Protein AF-0000000077107435 (afdb_homodimer)

Secondary structure (DSSP, 8-state):
--------SEEE-HHHHHHHHHHHHHH-S-EEEEEEEE-SSS-EEEEEEEESS--TTPEEEEETTEEEEE-GGGHHHHTTEEEEEEE-SS-EEEEEE-TTEEEE-TTSSSEEE--------/--------SEEE-HHHHHHHHHHHHHH-S-EEEEEEEE-SSS-EEEEEEEESS--TTPEEEEETTEEEEE-GGGHHHHTTEEEEEEE-SS-EEEEEE-TTEEEE-TTSSSEEE--------

Nearest PDB structures 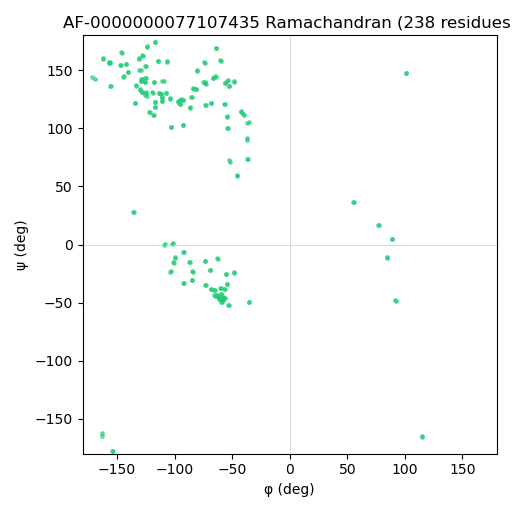(foldseek):
  1r94-assembly1_A  TM=8.959E-01  e=4.224E-09  Escherichia coli
  1s98-assembly1_A  TM=8.884E-01  e=1.029E-08  Escherichia coli
  1x0g-assembly1_C  TM=8.504E-01  e=3.581E-08  Thermosynechococcus vestitus BP-1
  2d2a-assembly2_A  TM=8.474E-01  e=3.581E-08  Escherichia coli
  1x0g-assembly1_A  TM=8.567E-01  e=1.107E-07  Thermosynechococcus vestitus BP-1

Foldseek 3Di:
DPPPPFFFLEEEDPQRQVVQVVVCVVVVAFAKEWAWDDDDPPAIAIDIDTGRYDDPQWDWGDYPNDIHTYDNVGSQQRRNKYWYWDDDPVDIDIDIRGPQWDAADPVRRGTHGDGNDPPPD/DPPPPFFFLEEEDPQRQVVQVVVCVVVVAFAKEWAWDDDDPPAIAIDIDTGRYDDPQWDWGDYPNDIHTYDNVGSQQRRNKYWYWDDDPVDTDIDIRGPQWDAADPVRRGTHGDGNDPPPD

Sequence (242 aa):
MARRPRPKIVTLSDAAAKRVKEIMSERGAGFLRVGVKNGGCAGMEYVMDYAQAPEPLDERVADNDVEIVVDAKAVLFLLGSQIDYEVSPLHSKFVFRNPNQTDACGCGESVTIAPFEDVAEMARRPRPKIVTLSDAAAKRVKEIMSERGAGFLRVGVKNGGCAGMEYVMDYAQAPEPLDERVADNDVEIVVDAKAVLFLLGSQIDYEVSPLHSKFVFRNPNQTDACGCGESVTIAPFEDVAE

Solvent-accessible surface area (backbone atoms only — not comparable to full-atom values): 13136 Å² total; per-residue (Å²): 129,81,77,72,76,75,69,55,48,56,41,48,38,72,56,25,27,52,50,51,50,52,46,46,64,73,62,68,68,56,33,47,33,36,38,61,41,85,8,21,68,75,25,30,20,81,41,75,42,86,31,78,62,82,55,92,68,38,42,79,42,78,37,77,93,37,64,37,31,32,35,56,88,23,43,48,47,36,46,59,15,34,35,32,48,48,79,51,93,70,34,32,35,71,41,78,50,46,82,30,51,77,45,58,24,54,46,62,61,19,25,31,63,48,57,64,67,83,69,77,123,130,81,75,71,75,74,68,54,48,58,41,44,37,70,56,25,28,52,50,50,49,52,46,46,66,73,62,67,68,57,33,49,33,36,36,60,40,85,8,22,71,74,25,30,20,81,42,75,44,83,30,78,63,84,57,92,67,38,44,78,43,75,36,76,92,36,64,37,31,32,34,54,89,23,44,51,46,36,46,59,14,35,35,32,47,48,80,51,92,70,35,31,37,70,43,78,50,46,82,30,51,76,45,56,23,56,45,63,59,21,25,32,63,47,56,66,66,83,70,78,123

Radius of gyration: 20.91 Å; Cα contacts (8 Å, |Δi|>4): 548; chains: 2; bounding box: 38×75×46 Å

Structure (mmCIF, N/CA/C/O backbone):
data_AF-0000000077107435-model_v1
#
loop_
_entity.id
_entity.type
_entity.pdbx_description
1 polymer 'Iron-sulfur cluster assembly accessory protein'
#
loop_
_atom_site.group_PDB
_atom_site.id
_atom_site.type_symbol
_atom_site.label_atom_id
_atom_site.label_alt_id
_atom_site.label_comp_id
_atom_site.label_asym_id
_atom_site.label_entity_id
_atom_site.label_seq_id
_atom_site.pdbx_PDB_ins_code
_atom_site.Cartn_x
_atom_site.Cartn_y
_atom_site.Cartn_z
_atom_site.occupancy
_atom_site.B_iso_or_equiv
_atom_site.auth_seq_id
_atom_site.auth_comp_id
_atom_site.auth_asym_id
_atom_site.auth_atom_id
_atom_site.pdbx_PDB_model_num
ATOM 1 N N . MET A 1 1 ? -14.57 -42.281 -1.79 1 40.09 1 MET A N 1
ATOM 2 C CA . MET A 1 1 ? -14.406 -40.969 -1.128 1 40.09 1 MET A CA 1
ATOM 3 C C . MET A 1 1 ? -13.914 -39.938 -2.111 1 40.09 1 MET A C 1
ATOM 5 O O . MET A 1 1 ? -12.867 -40.094 -2.742 1 40.09 1 MET A O 1
ATOM 9 N N . ALA A 1 2 ? -14.703 -39.094 -2.652 1 50.5 2 ALA A N 1
ATOM 10 C CA . ALA A 1 2 ? -14.422 -38.156 -3.742 1 50.5 2 ALA A CA 1
ATOM 11 C C . ALA A 1 2 ? -13.211 -37.281 -3.42 1 50.5 2 ALA A C 1
ATOM 13 O O . ALA A 1 2 ? -13.086 -36.781 -2.301 1 50.5 2 ALA A O 1
ATOM 14 N N . ARG A 1 3 ? -12.016 -37.5 -3.885 1 53 3 ARG A N 1
ATOM 15 C CA . ARG A 1 3 ? -10.812 -36.719 -3.686 1 53 3 ARG A CA 1
ATOM 16 C C . ARG A 1 3 ? -11.141 -35.219 -3.67 1 53 3 ARG A C 1
ATOM 18 O O . ARG A 1 3 ? -11.797 -34.719 -4.578 1 53 3 ARG A O 1
ATOM 25 N N . ARG A 1 4 ? -11.406 -34.656 -2.504 1 54.5 4 ARG A N 1
ATOM 26 C CA . ARG A 1 4 ? -11.641 -33.219 -2.398 1 54.5 4 ARG A CA 1
ATOM 27 C C . ARG A 1 4 ? -10.727 -32.438 -3.34 1 54.5 4 ARG A C 1
ATOM 29 O O . ARG A 1 4 ? -9.516 -32.656 -3.34 1 54.5 4 ARG A O 1
ATOM 36 N N . PRO A 1 5 ? -11.25 -31.953 -4.426 1 59.06 5 PRO A N 1
ATOM 37 C CA . PRO A 1 5 ? -10.445 -31.188 -5.383 1 59.06 5 PRO A CA 1
ATOM 38 C C . PRO A 1 5 ? -9.445 -30.25 -4.703 1 59.06 5 PRO A C 1
ATOM 40 O O . PRO A 1 5 ? -9.727 -29.734 -3.621 1 59.06 5 PRO A O 1
ATOM 43 N N . ARG A 1 6 ? -8.172 -30.484 -4.781 1 64.44 6 ARG A N 1
ATOM 44 C CA . ARG A 1 6 ? -7.121 -29.609 -4.258 1 64.44 6 ARG A CA 1
ATOM 45 C C . ARG A 1 6 ? -7.426 -28.141 -4.566 1 64.44 6 ARG A C 1
ATOM 47 O O . ARG A 1 6 ? -7.801 -27.812 -5.691 1 64.44 6 ARG A O 1
ATOM 54 N N . PRO A 1 7 ? -7.656 -27.344 -3.531 1 76.75 7 PRO A N 1
ATOM 55 C CA . PRO A 1 7 ? -7.934 -25.922 -3.775 1 76.75 7 PRO A CA 1
ATOM 56 C C . PRO A 1 7 ? -6.926 -25.281 -4.73 1 76.75 7 PRO A C 1
ATOM 58 O O . PRO A 1 7 ? -5.773 -25.719 -4.793 1 76.75 7 PRO A O 1
ATOM 61 N N . LYS A 1 8 ? -7.469 -24.469 -5.559 1 88.81 8 LYS A N 1
ATOM 62 C CA . LYS A 1 8 ? -6.57 -23.672 -6.391 1 88.81 8 LYS A CA 1
ATOM 63 C C . LYS A 1 8 ? -5.562 -22.906 -5.539 1 88.81 8 LYS A C 1
ATOM 65 O O . LYS A 1 8 ? -5.887 -22.469 -4.434 1 88.81 8 LYS A O 1
ATOM 70 N N . ILE A 1 9 ? -4.395 -22.859 -6.012 1 94 9 ILE A N 1
ATOM 71 C CA . ILE A 1 9 ? -3.361 -22.125 -5.285 1 94 9 ILE A CA 1
ATOM 72 C C . ILE A 1 9 ? -3.846 -20.719 -4.98 1 94 9 ILE A C 1
ATOM 74 O O . ILE A 1 9 ? -3.895 -20.297 -3.818 1 94 9 ILE A O 1
ATOM 78 N N . VAL A 1 10 ? -4.32 -20 -6.023 1 97.06 10 VAL A N 1
ATOM 79 C CA . VAL A 1 10 ? -4.863 -18.656 -5.871 1 97.06 10 VAL A CA 1
ATOM 80 C C . VAL A 1 10 ? -6.023 -18.453 -6.844 1 97.06 10 VAL A C 1
ATOM 82 O O . VAL A 1 10 ? -6.062 -19.062 -7.914 1 97.06 10 VAL A O 1
ATOM 85 N N . THR A 1 11 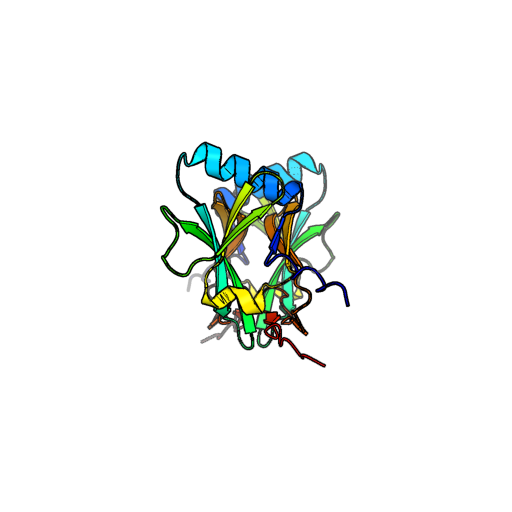? -6.926 -17.75 -6.383 1 98 11 THR A N 1
ATOM 86 C CA . THR A 1 11 ? -7.992 -17.281 -7.258 1 98 11 THR A CA 1
ATOM 87 C C . THR A 1 11 ? -7.945 -15.758 -7.406 1 98 11 THR A C 1
ATOM 89 O O . THR A 1 11 ? -7.32 -15.07 -6.598 1 98 11 THR A O 1
ATOM 92 N N . LEU A 1 12 ? -8.531 -15.273 -8.469 1 98.5 12 LEU A N 1
ATOM 93 C CA . LEU A 1 12 ? -8.578 -13.836 -8.711 1 98.5 12 LEU A CA 1
ATOM 94 C C . LEU A 1 12 ? -10.023 -13.352 -8.781 1 98.5 12 LEU A C 1
ATOM 96 O O . LEU A 1 12 ? -10.875 -13.984 -9.414 1 98.5 12 LEU A O 1
ATOM 100 N N . SER A 1 13 ? -10.305 -12.289 -8.055 1 98.62 13 SER A N 1
ATOM 101 C CA . SER A 1 13 ? -11.594 -11.625 -8.211 1 98.62 13 SER A CA 1
ATOM 102 C C . SER A 1 13 ? -11.75 -11.039 -9.609 1 98.62 13 SER A C 1
ATOM 104 O O . SER A 1 13 ? -10.781 -10.961 -10.367 1 98.62 13 SER A O 1
ATOM 106 N N . ASP A 1 14 ? -12.969 -10.625 -9.914 1 98.5 14 ASP A N 1
ATOM 107 C CA . ASP A 1 14 ? -13.203 -9.961 -11.195 1 98.5 14 ASP A CA 1
ATOM 108 C C . ASP A 1 14 ? -12.352 -8.703 -11.328 1 98.5 14 ASP A C 1
ATOM 110 O O . ASP A 1 14 ? -11.789 -8.438 -12.391 1 98.5 14 ASP A O 1
ATOM 114 N N . ALA A 1 15 ? -12.266 -7.941 -10.266 1 98.31 15 ALA A N 1
ATOM 115 C CA . ALA A 1 15 ? -11.492 -6.703 -10.273 1 98.31 15 ALA A CA 1
ATOM 116 C C . ALA A 1 15 ? -10.008 -6.98 -10.508 1 98.31 15 ALA A C 1
ATOM 118 O O . ALA A 1 15 ? -9.352 -6.289 -11.289 1 98.31 15 ALA A O 1
ATOM 119 N N . ALA A 1 16 ? -9.508 -7.98 -9.82 1 98.38 16 ALA A N 1
ATOM 120 C CA . ALA A 1 16 ? -8.094 -8.328 -9.984 1 98.38 16 ALA A CA 1
ATOM 121 C C . ALA A 1 16 ? -7.82 -8.844 -11.398 1 98.38 16 ALA A C 1
ATOM 123 O O . ALA A 1 16 ? -6.832 -8.453 -12.023 1 98.38 16 ALA A O 1
ATOM 124 N N . ALA A 1 17 ? -8.672 -9.664 -11.867 1 98.25 17 ALA A N 1
ATOM 125 C CA . ALA A 1 17 ? -8.5 -10.211 -13.211 1 98.25 17 ALA A CA 1
ATOM 126 C C . ALA A 1 17 ? -8.516 -9.102 -14.258 1 98.25 17 ALA A C 1
ATOM 128 O O . ALA A 1 17 ? -7.699 -9.102 -15.18 1 98.25 17 ALA A O 1
ATOM 129 N N . LYS A 1 18 ? -9.445 -8.258 -14.117 1 98 18 LYS A N 1
ATOM 130 C CA . LYS A 1 18 ? -9.531 -7.129 -15.039 1 98 18 LYS A CA 1
ATOM 131 C C . LYS A 1 18 ? -8.234 -6.316 -15.023 1 98 18 LYS A C 1
ATOM 133 O O . LYS A 1 18 ? -7.715 -5.965 -16.078 1 98 18 LYS A O 1
ATOM 138 N N . ARG A 1 19 ? -7.75 -6.039 -13.836 1 97.69 19 ARG A N 1
ATOM 139 C CA . ARG A 1 19 ? -6.52 -5.262 -13.719 1 97.69 19 ARG A CA 1
ATOM 140 C C . ARG A 1 19 ? -5.34 -6.004 -14.336 1 97.69 19 ARG A C 1
ATOM 142 O O . ARG A 1 19 ? -4.512 -5.402 -15.023 1 97.69 19 ARG A O 1
ATOM 149 N N . VAL A 1 20 ? -5.234 -7.297 -14.086 1 97.38 20 VAL A N 1
ATOM 150 C CA . VAL A 1 20 ? -4.176 -8.109 -14.672 1 97.38 20 VAL A CA 1
ATOM 151 C C . VAL A 1 20 ? -4.242 -8.016 -16.203 1 97.38 20 VAL A C 1
ATOM 153 O O . VAL A 1 20 ? -3.219 -7.824 -16.859 1 97.38 20 VAL A O 1
ATOM 156 N N . LYS A 1 21 ? -5.402 -8.133 -16.734 1 97.12 21 LYS A N 1
ATOM 157 C CA . LYS A 1 21 ? -5.578 -8.062 -18.172 1 97.12 21 LYS A CA 1
ATOM 158 C C . LYS A 1 21 ? -5.094 -6.723 -18.719 1 97.12 21 LYS A C 1
ATOM 160 O O . LYS A 1 21 ? -4.41 -6.672 -19.75 1 97.12 21 LYS A O 1
ATOM 165 N N . GLU A 1 22 ? -5.477 -5.707 -18.109 1 96.88 22 GLU A N 1
ATOM 166 C CA . GLU A 1 22 ? -5.059 -4.371 -18.516 1 96.88 22 GLU A CA 1
ATOM 167 C C . GLU A 1 22 ? -3.541 -4.234 -18.5 1 96.88 22 GLU A C 1
ATOM 169 O O . GLU A 1 22 ? -2.939 -3.736 -19.453 1 96.88 22 GLU A O 1
ATOM 174 N N . ILE A 1 23 ? -2.947 -4.68 -17.422 1 96.5 23 ILE A N 1
ATOM 175 C CA . ILE A 1 23 ? -1.501 -4.582 -17.25 1 96.5 23 ILE A CA 1
ATOM 176 C C . ILE A 1 23 ? -0.802 -5.375 -18.359 1 96.5 23 ILE A C 1
ATOM 178 O O . ILE A 1 23 ? 0.129 -4.879 -19 1 96.5 23 ILE A O 1
ATOM 182 N N . MET A 1 24 ? -1.271 -6.535 -18.547 1 95.44 24 MET A N 1
ATOM 183 C CA . MET A 1 24 ? -0.617 -7.406 -19.516 1 95.44 24 MET A CA 1
ATOM 184 C C . MET A 1 24 ? -0.809 -6.883 -20.938 1 95.44 24 MET A C 1
ATOM 186 O O . MET A 1 24 ? 0.074 -7.035 -21.781 1 95.44 24 MET A O 1
ATOM 190 N N . SER A 1 25 ? -2.035 -6.348 -21.203 1 94.75 25 SER A N 1
ATOM 191 C CA . SER A 1 25 ? -2.281 -5.754 -22.516 1 94.75 25 SER A CA 1
ATOM 192 C C . SER A 1 25 ? -1.315 -4.605 -22.797 1 94.75 25 SER A C 1
ATOM 194 O O . SER A 1 25 ? -0.824 -4.461 -23.922 1 94.75 25 SER A O 1
ATOM 196 N N . GLU A 1 26 ? -1.003 -3.842 -21.828 1 93.69 26 GLU A N 1
ATOM 197 C CA . GLU A 1 26 ? -0.1 -2.701 -21.953 1 93.69 26 GLU A CA 1
ATOM 198 C C . GLU A 1 26 ? 1.349 -3.158 -22.109 1 93.69 26 GLU A C 1
ATOM 200 O O . GLU A 1 26 ? 2.127 -2.543 -22.828 1 93.69 26 GLU A O 1
ATOM 205 N N . ARG A 1 27 ? 1.708 -4.188 -21.484 1 91.25 27 ARG A N 1
ATOM 206 C CA . ARG A 1 27 ? 3.088 -4.664 -21.469 1 91.25 27 ARG A CA 1
ATOM 207 C C . ARG A 1 27 ? 3.381 -5.527 -22.688 1 91.25 27 ARG A C 1
ATOM 209 O O . ARG A 1 27 ? 4.512 -5.559 -23.172 1 91.25 27 ARG A O 1
ATOM 216 N N . GLY A 1 28 ? 2.398 -6.191 -23.172 1 89.25 28 GLY A N 1
ATOM 217 C CA . GLY A 1 28 ? 2.516 -6.973 -24.391 1 89.25 28 GLY A CA 1
ATOM 218 C C . GLY A 1 28 ? 2.9 -8.422 -24.141 1 89.25 28 GLY A C 1
ATOM 219 O O . GLY A 1 28 ? 2.451 -9.32 -24.859 1 89.25 28 GLY A O 1
ATOM 220 N N . ALA A 1 29 ? 3.852 -8.68 -23.391 1 89.31 29 ALA A N 1
ATOM 221 C CA . ALA A 1 29 ? 4.273 -10.055 -23.141 1 89.31 29 ALA A CA 1
ATOM 222 C C . ALA A 1 29 ? 4.699 -10.234 -21.688 1 89.31 29 ALA A C 1
ATOM 224 O O . ALA A 1 29 ? 4.902 -9.25 -20.969 1 89.31 29 ALA A O 1
ATOM 225 N N . GLY A 1 30 ? 4.582 -11.555 -21.234 1 94.94 30 GLY A N 1
ATOM 226 C CA . GLY A 1 30 ? 5.051 -11.867 -19.891 1 94.94 30 GLY A CA 1
ATOM 227 C C . GLY A 1 30 ? 3.939 -12.305 -18.953 1 94.94 30 GLY A C 1
ATOM 228 O O . GLY A 1 30 ? 2.9 -12.789 -19.406 1 94.94 30 GLY A O 1
ATOM 229 N N . PHE A 1 31 ? 4.312 -12.273 -17.672 1 96.38 31 PHE A N 1
ATOM 230 C CA . PHE A 1 31 ? 3.4 -12.727 -16.625 1 96.38 31 PHE A CA 1
ATOM 231 C C . PHE A 1 31 ? 3.496 -11.828 -15.398 1 96.38 31 PHE A C 1
ATOM 233 O O . PHE A 1 31 ? 4.516 -11.172 -15.18 1 96.38 31 PHE A O 1
ATOM 240 N N . LEU A 1 32 ? 2.375 -11.734 -14.773 1 97.5 32 LEU A N 1
ATOM 241 C CA . LEU A 1 32 ? 2.494 -11.273 -13.398 1 97.5 32 LEU A CA 1
ATOM 242 C C . LEU A 1 32 ? 2.887 -12.414 -12.469 1 97.5 32 LEU A C 1
ATOM 244 O O . LEU A 1 32 ? 2.346 -13.516 -12.578 1 97.5 32 LEU A O 1
ATOM 248 N N . ARG A 1 33 ? 3.834 -12.133 -11.641 1 97.94 33 ARG A N 1
ATOM 249 C CA . ARG A 1 33 ? 4.328 -13.125 -10.688 1 97.94 33 ARG A CA 1
ATOM 250 C C . ARG A 1 33 ? 3.998 -12.727 -9.25 1 97.94 33 ARG A C 1
ATOM 252 O O . ARG A 1 33 ? 4.238 -11.586 -8.852 1 97.94 33 ARG A O 1
ATOM 259 N N . VAL A 1 34 ? 3.453 -13.68 -8.578 1 97.88 34 VAL A N 1
ATOM 260 C CA . VAL A 1 34 ? 3.096 -13.453 -7.184 1 97.88 34 VAL A CA 1
ATOM 261 C C . VAL A 1 34 ? 4.004 -14.273 -6.277 1 97.88 34 VAL A C 1
ATOM 263 O O . VAL A 1 34 ? 4.344 -15.414 -6.594 1 97.88 34 VAL A O 1
ATOM 266 N N . GLY A 1 35 ? 4.379 -13.664 -5.164 1 95.44 35 GLY A N 1
ATOM 267 C CA . GLY A 1 35 ? 5.199 -14.328 -4.16 1 95.44 35 GLY A CA 1
ATOM 268 C C . GLY A 1 35 ? 5.012 -13.758 -2.768 1 95.44 35 GLY A C 1
ATOM 269 O O . GLY A 1 35 ? 4.09 -12.977 -2.529 1 95.44 35 GLY A O 1
ATOM 270 N N . VAL A 1 36 ? 5.77 -14.32 -1.925 1 92.81 36 VAL A N 1
ATOM 271 C CA . VAL A 1 36 ? 5.887 -13.797 -0.566 1 92.81 36 VAL A CA 1
ATOM 272 C C . VAL A 1 36 ? 7.352 -13.539 -0.233 1 92.81 36 VAL A C 1
ATOM 274 O O . VAL A 1 36 ? 8.242 -14.227 -0.74 1 92.81 36 VAL A O 1
ATOM 277 N N . LYS A 1 37 ? 7.562 -12.555 0.371 1 88.19 37 LYS A N 1
ATOM 278 C CA . LYS A 1 37 ? 8.922 -12.289 0.834 1 88.19 37 LYS A CA 1
ATOM 279 C C . LYS A 1 37 ? 8.953 -12.047 2.34 1 88.19 37 LYS A C 1
ATOM 281 O O . LYS A 1 37 ? 7.93 -11.703 2.939 1 88.19 37 LYS A O 1
ATOM 286 N N . ASN A 1 38 ? 10.219 -12.406 2.752 1 80.06 38 ASN A N 1
ATOM 287 C CA . ASN A 1 38 ? 10.414 -12.047 4.152 1 80.06 38 ASN A CA 1
ATOM 288 C C . ASN A 1 38 ? 10.461 -10.531 4.348 1 80.06 38 ASN A C 1
ATOM 290 O O . ASN A 1 38 ? 11.062 -9.82 3.541 1 80.06 38 ASN A O 1
ATOM 294 N N . GLY A 1 39 ? 9.633 -10.117 5.102 1 69.06 39 GLY A N 1
ATOM 295 C CA . GLY A 1 39 ? 9.656 -8.688 5.367 1 69.06 39 GLY A CA 1
ATOM 296 C C . GLY A 1 39 ? 8.711 -8.273 6.48 1 69.06 39 GLY A C 1
ATOM 297 O O . GLY A 1 39 ? 7.844 -9.047 6.887 1 69.06 39 GLY A O 1
ATOM 298 N N . GLY A 1 40 ? 9.133 -7.328 7.211 1 57.31 40 GLY A N 1
ATOM 299 C CA . GLY A 1 40 ? 8.398 -6.766 8.336 1 57.31 40 GLY A CA 1
ATOM 300 C C . GLY A 1 40 ? 8.883 -7.27 9.68 1 57.31 40 GLY A C 1
ATOM 301 O O . GLY A 1 40 ? 9.727 -8.164 9.742 1 57.31 40 GLY A O 1
ATOM 302 N N . CYS A 1 41 ? 8.805 -6.527 10.539 1 60.59 41 CYS A N 1
ATOM 303 C CA . CYS A 1 41 ? 9.266 -6.883 11.875 1 60.59 41 CYS A CA 1
ATOM 304 C C . CYS A 1 41 ? 9.008 -8.352 12.172 1 60.59 41 CYS A C 1
ATOM 306 O O . CYS A 1 41 ? 9.844 -9.023 12.781 1 60.59 41 CYS A O 1
ATOM 308 N N . ALA A 1 42 ? 7.738 -8.914 11.93 1 59.38 42 ALA A N 1
ATOM 309 C CA . ALA A 1 42 ? 7.449 -10.281 12.359 1 59.38 42 ALA A CA 1
ATOM 310 C C . ALA A 1 42 ? 6.711 -11.055 11.273 1 59.38 42 ALA A C 1
ATOM 312 O O . ALA A 1 42 ? 6.062 -12.062 11.555 1 59.38 42 ALA A O 1
ATOM 313 N N . GLY A 1 43 ? 7.125 -10.469 9.984 1 74.56 43 GLY A N 1
ATOM 314 C CA . GLY A 1 43 ? 6.215 -11.281 9.188 1 74.56 43 GLY A CA 1
ATOM 315 C C . GLY A 1 43 ? 6.574 -11.305 7.719 1 74.56 43 GLY A C 1
ATOM 316 O O . GLY A 1 43 ? 7.754 -11.305 7.359 1 74.56 43 GLY A O 1
ATOM 317 N N . MET A 1 44 ? 5.688 -11.68 6.906 1 84.25 44 MET A N 1
ATOM 318 C CA . MET A 1 44 ? 5.773 -11.781 5.453 1 84.25 44 MET A CA 1
ATOM 319 C C . MET A 1 44 ? 4.977 -10.672 4.777 1 84.25 44 MET A C 1
ATOM 321 O O . MET A 1 44 ? 4.16 -10.008 5.422 1 84.25 44 MET A O 1
ATOM 325 N N . GLU A 1 45 ? 5.391 -10.453 3.574 1 87.25 45 GLU A N 1
ATOM 326 C CA . GLU A 1 45 ? 4.633 -9.539 2.719 1 87.25 45 GLU A CA 1
ATOM 327 C C . GLU A 1 45 ? 4.336 -10.18 1.365 1 87.25 45 GLU A C 1
ATOM 329 O O . GLU A 1 45 ? 5.191 -10.852 0.788 1 87.25 45 GLU A O 1
ATOM 334 N N . TYR A 1 46 ? 3.164 -9.867 0.929 1 92.62 46 TYR A N 1
ATOM 335 C CA . TYR A 1 46 ? 2.832 -10.266 -0.435 1 92.62 46 TYR A CA 1
ATOM 336 C C . TYR A 1 46 ? 3.57 -9.398 -1.449 1 92.62 46 TYR A C 1
ATOM 338 O O . TYR A 1 46 ? 3.688 -8.188 -1.269 1 92.62 46 TYR A O 1
ATOM 346 N N . VAL A 1 47 ? 4.055 -10.117 -2.498 1 92.12 47 VAL A N 1
ATOM 347 C CA . VAL A 1 47 ? 4.719 -9.359 -3.559 1 92.12 47 VAL A CA 1
ATOM 348 C C . VAL A 1 47 ? 4.133 -9.758 -4.914 1 92.12 47 VAL A C 1
ATOM 350 O O . VAL A 1 47 ? 3.805 -10.922 -5.137 1 92.12 47 VAL A O 1
ATOM 353 N N . MET A 1 48 ? 3.986 -8.75 -5.734 1 95.31 48 MET A N 1
ATOM 354 C CA . MET A 1 48 ? 3.625 -8.961 -7.133 1 95.31 48 MET A CA 1
ATOM 355 C C . MET A 1 48 ? 4.562 -8.195 -8.055 1 95.31 48 MET A C 1
ATOM 357 O O . MET A 1 48 ? 4.879 -7.027 -7.805 1 95.31 48 MET A O 1
ATOM 361 N N . ASP A 1 49 ? 5.008 -8.867 -9.055 1 95 49 ASP A N 1
ATOM 362 C CA . ASP A 1 49 ? 5.926 -8.242 -10 1 95 49 ASP A CA 1
ATOM 363 C C . ASP A 1 49 ? 5.707 -8.773 -11.414 1 95 49 ASP A C 1
ATOM 365 O O . ASP A 1 49 ? 5.027 -9.789 -11.602 1 95 49 ASP A O 1
ATOM 369 N N . TYR A 1 50 ? 6.312 -7.988 -12.305 1 94.94 50 TYR A N 1
ATOM 370 C CA . TYR A 1 50 ? 6.301 -8.422 -13.703 1 94.94 50 TYR A CA 1
ATOM 371 C C . TYR A 1 50 ? 7.438 -9.398 -13.977 1 94.94 50 TYR A C 1
ATOM 373 O O . TYR A 1 50 ? 8.562 -9.203 -13.516 1 94.94 50 TYR A O 1
ATOM 381 N N . ALA A 1 51 ? 7.051 -10.531 -14.711 1 95.69 51 ALA A N 1
ATOM 382 C CA . ALA A 1 51 ? 8.039 -11.508 -15.164 1 95.69 51 ALA A CA 1
ATOM 383 C C . ALA A 1 51 ? 7.961 -11.711 -16.672 1 95.69 51 ALA A C 1
ATOM 385 O O . ALA A 1 51 ? 6.875 -11.922 -17.219 1 95.69 51 ALA A O 1
ATOM 386 N N . GLN A 1 52 ? 9.047 -11.664 -17.344 1 94.38 52 GLN A N 1
ATOM 387 C CA . GLN A 1 52 ? 9.07 -11.883 -18.781 1 94.38 52 GLN A CA 1
ATOM 388 C C . GLN A 1 52 ? 8.672 -13.32 -19.125 1 94.38 52 GLN A C 1
ATOM 390 O O . GLN A 1 52 ? 8.031 -13.562 -20.156 1 94.38 52 GLN A O 1
ATOM 395 N N . ALA A 1 53 ? 9.125 -14.242 -18.328 1 95.5 53 ALA A N 1
ATOM 396 C CA . ALA A 1 53 ? 8.797 -15.664 -18.453 1 95.5 53 ALA A CA 1
ATOM 397 C C . ALA A 1 53 ? 8.742 -16.344 -17.094 1 95.5 53 ALA A C 1
ATOM 399 O O . ALA A 1 53 ? 9.406 -15.906 -16.141 1 95.5 53 ALA A O 1
ATOM 400 N N . PRO A 1 54 ? 7.949 -17.453 -17.016 1 96.19 54 PRO A N 1
ATOM 401 C CA . PRO A 1 54 ? 7.949 -18.203 -15.766 1 96.19 54 PRO A CA 1
ATOM 402 C C . PRO A 1 54 ? 9.297 -18.875 -15.477 1 96.19 54 PRO A C 1
ATOM 404 O O . PRO A 1 54 ? 9.984 -19.312 -16.406 1 96.19 54 PRO A O 1
ATOM 407 N N . GLU A 1 55 ? 9.641 -18.891 -14.219 1 96.06 55 GLU A N 1
ATOM 408 C CA . GLU A 1 55 ? 10.781 -19.703 -13.797 1 96.06 55 GLU A CA 1
ATOM 409 C C . GLU A 1 55 ? 10.422 -21.188 -13.789 1 96.06 55 GLU A C 1
ATOM 411 O O . GLU A 1 55 ? 9.242 -21.547 -13.727 1 96.06 55 GLU A O 1
ATOM 416 N N . PRO A 1 56 ? 11.359 -22.047 -13.891 1 95.94 56 PRO A N 1
ATOM 417 C CA . PRO A 1 56 ? 11.109 -23.484 -14.031 1 95.94 56 PRO A CA 1
ATOM 418 C C . PRO A 1 56 ? 10.219 -24.047 -12.922 1 95.94 56 PRO A C 1
ATOM 420 O O . PRO A 1 56 ? 9.406 -24.938 -13.172 1 95.94 56 PRO A O 1
ATOM 423 N N . LEU A 1 57 ? 10.305 -23.562 -11.734 1 96.69 57 LEU A N 1
ATOM 424 C CA . LEU A 1 57 ? 9.57 -24.141 -10.609 1 96.69 57 LEU A CA 1
ATOM 425 C C . LEU A 1 57 ? 8.336 -23.312 -10.281 1 96.69 57 LEU A C 1
ATOM 427 O O . LEU A 1 57 ? 7.59 -23.641 -9.359 1 96.69 57 LEU A O 1
ATOM 431 N N . ASP A 1 58 ? 8.086 -22.25 -11.039 1 97.5 58 ASP A N 1
ATOM 432 C CA . ASP A 1 58 ? 6.898 -21.438 -10.82 1 97.5 58 ASP A CA 1
ATOM 433 C C . ASP A 1 58 ? 5.629 -22.234 -11.109 1 97.5 58 ASP A C 1
ATOM 435 O O . ASP A 1 58 ? 5.613 -23.094 -11.984 1 97.5 58 ASP A O 1
ATOM 439 N N . GLU A 1 59 ? 4.598 -21.984 -10.367 1 97 59 GLU A N 1
ATOM 440 C CA . GLU A 1 59 ? 3.281 -22.547 -10.664 1 97 59 GLU A CA 1
ATOM 441 C C . GLU A 1 59 ? 2.457 -21.594 -11.531 1 97 59 GLU A C 1
ATOM 443 O O . GLU A 1 59 ? 2.32 -20.422 -11.203 1 97 59 GLU A O 1
ATOM 448 N N . ARG A 1 60 ? 2.002 -22.094 -12.656 1 96.69 60 ARG A N 1
ATOM 449 C CA . ARG A 1 60 ? 1.097 -21.312 -13.484 1 96.69 60 ARG A CA 1
ATOM 450 C C . ARG A 1 60 ? -0.35 -21.484 -13.039 1 96.69 60 ARG A C 1
ATOM 452 O O . ARG A 1 60 ? -0.819 -22.609 -12.875 1 96.69 60 ARG A O 1
ATOM 459 N N . VAL A 1 61 ? -0.973 -20.375 -12.805 1 96.81 61 VAL A N 1
ATOM 460 C CA . VAL A 1 61 ? -2.344 -20.406 -12.305 1 96.81 61 VAL A CA 1
ATOM 461 C C . VAL A 1 61 ? -3.264 -19.672 -13.266 1 96.81 61 VAL A C 1
ATOM 463 O O . VAL A 1 61 ? -3.096 -18.469 -13.492 1 96.81 61 VAL A O 1
ATOM 466 N N . ALA A 1 62 ? -4.125 -20.422 -13.852 1 96.06 62 ALA A N 1
ATOM 467 C CA . ALA A 1 62 ? -5.172 -19.828 -14.68 1 96.06 62 ALA A CA 1
ATOM 468 C C . ALA A 1 62 ? -6.473 -19.688 -13.898 1 96.06 62 ALA A C 1
ATOM 470 O O . ALA A 1 62 ? -6.957 -20.656 -13.312 1 96.06 62 ALA A O 1
ATOM 471 N N . ASP A 1 63 ? -6.934 -18.469 -13.844 1 95.56 63 ASP A N 1
ATOM 472 C CA . ASP A 1 63 ? -8.172 -18.188 -13.125 1 95.56 63 ASP A CA 1
ATOM 473 C C . ASP A 1 63 ? -8.844 -16.922 -13.664 1 95.56 63 ASP A C 1
ATOM 475 O O . ASP A 1 63 ? -8.164 -15.922 -13.93 1 95.56 63 ASP A O 1
ATOM 479 N N . ASN A 1 64 ? -10.219 -16.938 -13.859 1 96.19 64 ASN A N 1
ATOM 480 C CA . ASN A 1 64 ? -10.992 -15.773 -14.258 1 96.19 64 ASN A CA 1
ATOM 481 C C . ASN A 1 64 ? -10.461 -15.156 -15.547 1 96.19 64 ASN A C 1
ATOM 483 O O . ASN A 1 64 ? -10.266 -13.945 -15.625 1 96.19 64 ASN A O 1
ATOM 487 N N . ASP A 1 65 ? -10.016 -16.016 -16.438 1 94.94 65 ASP A N 1
ATOM 488 C CA . ASP A 1 65 ? -9.641 -15.711 -17.812 1 94.94 65 ASP A CA 1
ATOM 489 C C . ASP A 1 65 ? -8.266 -15.031 -17.875 1 94.94 65 ASP A C 1
ATOM 491 O O . ASP A 1 65 ? -7.977 -14.297 -18.812 1 94.94 65 ASP A O 1
ATOM 495 N N . VAL A 1 66 ? -7.52 -15.156 -16.75 1 96.94 66 VAL A N 1
ATOM 496 C CA . VAL A 1 66 ? -6.148 -14.656 -16.766 1 96.94 66 VAL A CA 1
ATOM 497 C C . VAL A 1 66 ? -5.203 -15.727 -16.219 1 96.94 66 VAL A C 1
ATOM 499 O O . VAL A 1 66 ? -5.641 -16.688 -15.594 1 96.94 66 VAL A O 1
ATOM 502 N N . GLU A 1 67 ? -3.99 -15.57 -16.562 1 96.69 67 GLU A N 1
ATOM 503 C CA . GLU A 1 67 ? -2.961 -16.469 -16.047 1 96.69 67 GLU A CA 1
ATOM 504 C C . GLU A 1 67 ? -1.847 -15.688 -15.344 1 96.69 67 GLU A C 1
ATOM 506 O O . GLU A 1 67 ? -1.306 -14.734 -15.906 1 96.69 67 GLU A O 1
ATOM 511 N N . ILE A 1 68 ? -1.567 -16.094 -14.148 1 98 68 ILE A N 1
ATOM 512 C CA . ILE A 1 68 ? -0.439 -15.523 -13.414 1 98 68 ILE A CA 1
ATOM 513 C C . ILE A 1 68 ? 0.516 -16.641 -12.992 1 98 68 ILE A C 1
ATOM 515 O O . ILE A 1 68 ? 0.222 -17.828 -13.188 1 98 68 ILE A O 1
ATOM 519 N N . VAL A 1 69 ? 1.654 -16.266 -12.508 1 98.12 69 VAL A N 1
ATOM 520 C CA . VAL A 1 69 ? 2.605 -17.25 -12 1 98.12 69 VAL A CA 1
ATOM 521 C C . VAL A 1 69 ? 2.844 -17.016 -10.508 1 98.12 69 VAL A C 1
ATOM 523 O O . VAL A 1 69 ? 2.865 -15.867 -10.055 1 98.12 69 VAL A O 1
ATOM 526 N N . VAL A 1 70 ? 2.92 -18.125 -9.844 1 98.12 70 VAL A N 1
ATOM 527 C CA . VAL A 1 70 ? 3.191 -18.094 -8.414 1 98.12 70 VAL A CA 1
ATOM 528 C C . VAL A 1 70 ? 4.582 -18.656 -8.133 1 98.12 70 VAL A C 1
ATOM 530 O O . VAL A 1 70 ? 4.91 -19.766 -8.578 1 98.12 70 VAL A O 1
ATOM 533 N N . ASP A 1 71 ? 5.371 -17.844 -7.418 1 97.44 71 ASP A N 1
ATOM 534 C CA . ASP A 1 71 ? 6.691 -18.297 -6.98 1 97.44 71 ASP A CA 1
ATOM 535 C C . ASP A 1 71 ? 6.598 -19.641 -6.242 1 97.44 71 ASP A C 1
ATOM 537 O O . ASP A 1 71 ? 5.746 -19.812 -5.371 1 97.44 71 ASP A O 1
ATOM 541 N N . ALA A 1 72 ? 7.5 -20.5 -6.559 1 96.56 72 ALA A N 1
ATOM 542 C CA . ALA A 1 72 ? 7.484 -21.844 -5.973 1 96.56 72 ALA A CA 1
ATOM 543 C C . ALA A 1 72 ? 7.512 -21.781 -4.449 1 96.56 72 ALA A C 1
ATOM 545 O O . ALA A 1 72 ? 6.801 -22.516 -3.771 1 96.56 72 ALA A O 1
ATOM 546 N N . LYS A 1 73 ? 8.234 -20.891 -3.922 1 94.5 73 LYS A N 1
ATOM 547 C CA . LYS A 1 73 ? 8.414 -20.781 -2.477 1 94.5 73 LYS A CA 1
ATOM 548 C C . LYS A 1 73 ? 7.16 -20.219 -1.811 1 94.5 73 LYS A C 1
ATOM 550 O O . LYS A 1 73 ? 7 -20.312 -0.592 1 94.5 73 LYS A O 1
ATOM 555 N N . ALA A 1 74 ? 6.305 -19.672 -2.637 1 96.19 74 ALA A N 1
ATOM 556 C CA . ALA A 1 74 ? 5.129 -19 -2.078 1 96.19 74 ALA A CA 1
ATOM 557 C C . ALA A 1 74 ? 3.904 -19.906 -2.143 1 96.19 74 ALA A C 1
ATOM 559 O O . ALA A 1 74 ? 2.881 -19.641 -1.513 1 96.19 74 ALA A O 1
ATOM 560 N N . VAL A 1 75 ? 3.986 -21.016 -2.846 1 96.06 75 VAL A N 1
ATOM 561 C CA . VAL A 1 75 ? 2.822 -21.828 -3.174 1 96.06 75 VAL A CA 1
ATOM 562 C C . VAL A 1 75 ? 2.135 -22.297 -1.892 1 96.06 75 VAL A C 1
ATOM 564 O O . VAL A 1 75 ? 0.928 -22.109 -1.725 1 96.06 75 VAL A O 1
ATOM 567 N N . LEU A 1 76 ? 2.863 -22.844 -0.958 1 94.31 76 LEU A N 1
ATOM 568 C CA . LEU A 1 76 ? 2.273 -23.406 0.253 1 94.31 76 LEU A CA 1
ATOM 569 C C . LEU A 1 76 ? 1.701 -22.312 1.139 1 94.31 76 LEU A C 1
ATOM 571 O O . LEU A 1 76 ? 0.807 -22.562 1.949 1 94.31 76 LEU A O 1
ATOM 575 N N . PHE A 1 77 ? 2.178 -21.062 0.987 1 94.62 77 PHE A N 1
ATOM 576 C CA . PHE A 1 77 ? 1.703 -19.922 1.779 1 94.62 77 PHE A CA 1
ATOM 577 C C . PHE A 1 77 ? 0.439 -19.328 1.172 1 94.62 77 PHE A C 1
ATOM 579 O O . PHE A 1 77 ? -0.357 -18.703 1.874 1 94.62 77 PHE A O 1
ATOM 586 N N . LEU A 1 78 ? 0.257 -19.562 -0.133 1 96.56 78 LEU A N 1
ATOM 587 C CA . LEU A 1 78 ? -0.801 -18.844 -0.835 1 96.56 78 LEU A CA 1
ATOM 588 C C . LEU A 1 78 ? -1.952 -19.781 -1.188 1 96.56 78 LEU A C 1
ATOM 590 O O . LEU A 1 78 ? -2.979 -19.344 -1.708 1 96.56 78 LEU A O 1
ATOM 594 N N . LEU A 1 79 ? -1.749 -21.047 -0.796 1 95.19 79 LEU A N 1
ATOM 595 C CA . LEU A 1 79 ? -2.768 -22.047 -1.138 1 95.19 79 LEU A CA 1
ATOM 596 C C . LEU A 1 79 ? -4.133 -21.625 -0.604 1 95.19 79 LEU A C 1
ATOM 598 O O . LEU A 1 79 ? -4.281 -21.344 0.59 1 95.19 79 LEU A O 1
ATOM 602 N N . GLY A 1 80 ? -5.137 -21.469 -1.54 1 95 80 GLY A N 1
ATOM 603 C CA . GLY A 1 80 ? -6.496 -21.109 -1.16 1 95 80 GLY A CA 1
ATOM 604 C C . GLY A 1 80 ? -6.723 -19.609 -1.087 1 95 80 GLY A C 1
ATOM 605 O O . GLY A 1 80 ? -7.832 -19.156 -0.786 1 95 80 GLY A O 1
ATOM 606 N N . SER A 1 81 ? -5.754 -18.766 -1.454 1 96.56 81 SER A N 1
ATOM 607 C CA . SER A 1 81 ? -5.836 -17.297 -1.355 1 96.56 81 SER A CA 1
ATOM 608 C C . SER A 1 81 ? -6.613 -16.719 -2.527 1 96.56 81 SER A C 1
ATOM 610 O O . SER A 1 81 ? -6.613 -17.281 -3.625 1 96.56 81 SER A O 1
ATOM 612 N N . GLN A 1 82 ? -7.242 -15.633 -2.238 1 98.06 82 GLN A N 1
ATOM 613 C CA . GLN A 1 82 ? -7.844 -14.828 -3.297 1 98.06 82 GLN A CA 1
ATOM 614 C C . GLN A 1 82 ? -7.121 -13.492 -3.449 1 98.06 82 GLN A C 1
ATOM 616 O O . GLN A 1 82 ? -6.883 -12.797 -2.465 1 98.06 82 GLN A O 1
ATOM 621 N N . ILE A 1 83 ? -6.785 -13.25 -4.688 1 98.06 83 ILE A N 1
ATOM 622 C CA . ILE A 1 83 ? -6.238 -11.938 -5.016 1 98.06 83 ILE A CA 1
ATOM 623 C C . ILE A 1 83 ? -7.352 -11.023 -5.512 1 98.06 83 ILE A C 1
ATOM 625 O O . ILE A 1 83 ? -8.102 -11.383 -6.422 1 98.06 83 ILE A O 1
ATOM 629 N N . ASP A 1 84 ? -7.461 -9.922 -4.879 1 98.25 84 ASP A N 1
ATOM 630 C CA . ASP A 1 84 ? -8.422 -8.891 -5.262 1 98.25 84 ASP A CA 1
ATOM 631 C C . ASP A 1 84 ? -7.711 -7.605 -5.672 1 98.25 84 ASP A C 1
ATOM 633 O O . ASP A 1 84 ? -6.48 -7.527 -5.625 1 98.25 84 ASP A O 1
ATOM 637 N N . TYR A 1 85 ? -8.422 -6.645 -6.141 1 98.06 85 TYR A N 1
ATOM 638 C CA . TYR A 1 85 ? -7.898 -5.332 -6.496 1 98.06 85 TYR A CA 1
ATOM 639 C C . TYR A 1 85 ? -8.797 -4.223 -5.965 1 98.06 85 TYR A C 1
ATOM 641 O O . TYR A 1 85 ? -9.984 -4.176 -6.281 1 98.06 85 TYR A O 1
ATOM 649 N N . GLU A 1 86 ? -8.141 -3.367 -5.137 1 97.19 86 GLU A N 1
ATOM 650 C CA . GLU A 1 86 ? -8.898 -2.27 -4.535 1 97.19 86 GLU A CA 1
ATOM 651 C C . GLU A 1 86 ? -8.531 -0.933 -5.172 1 97.19 86 GLU A C 1
ATOM 653 O O . GLU A 1 86 ? -7.348 -0.625 -5.34 1 97.19 86 GLU A O 1
ATOM 658 N N . VAL A 1 87 ? -9.586 -0.215 -5.547 1 95.25 87 VAL A N 1
ATOM 659 C CA . VAL A 1 87 ? -9.43 1.135 -6.078 1 95.25 87 VAL A CA 1
ATOM 660 C C . VAL A 1 87 ? -10.117 2.139 -5.156 1 95.25 87 VAL A C 1
ATOM 662 O O . VAL A 1 87 ? -11.305 1.993 -4.848 1 95.25 87 VAL A O 1
ATOM 665 N N . SER A 1 88 ? -9.406 3.047 -4.586 1 93.88 88 SER A N 1
ATOM 666 C CA . SER A 1 88 ? -9.898 4.188 -3.822 1 93.88 88 SER A CA 1
ATOM 667 C C . SER A 1 88 ? -9.297 5.492 -4.328 1 93.88 88 SER A C 1
ATOM 669 O O . SER A 1 88 ? -8.344 5.484 -5.102 1 93.88 88 SER A O 1
ATOM 671 N N . PRO A 1 89 ? -9.898 6.559 -3.994 1 90.69 89 PRO A N 1
ATOM 672 C CA . PRO A 1 89 ? -9.273 7.828 -4.379 1 90.69 89 PRO A CA 1
ATOM 673 C C . PRO A 1 89 ? -7.836 7.953 -3.877 1 90.69 89 PRO A C 1
ATOM 675 O O . PRO A 1 89 ? -7.016 8.633 -4.496 1 90.69 89 PRO A O 1
ATOM 678 N N . LEU A 1 90 ? -7.477 7.262 -2.805 1 93.69 90 LEU A N 1
ATOM 679 C CA . LEU A 1 90 ? -6.184 7.418 -2.146 1 93.69 90 LEU A CA 1
ATOM 680 C C . LEU A 1 90 ? -5.168 6.426 -2.699 1 93.69 90 LEU A C 1
ATOM 682 O O . LEU A 1 90 ? -3.973 6.723 -2.758 1 93.69 90 LEU A O 1
ATOM 686 N N . HIS A 1 91 ? -5.723 5.246 -3.066 1 93.88 91 HIS A N 1
ATOM 687 C CA . HIS A 1 91 ? -4.773 4.254 -3.555 1 93.88 91 HIS A CA 1
ATOM 688 C C . HIS A 1 91 ? -5.461 3.229 -4.453 1 93.88 91 HIS A C 1
ATOM 690 O O . HIS A 1 91 ? -6.688 3.102 -4.43 1 93.88 91 HIS A O 1
ATOM 696 N N . SER A 1 92 ? -4.742 2.621 -5.277 1 96.06 92 SER A N 1
ATOM 697 C CA . SER A 1 92 ? -5.113 1.388 -5.969 1 96.06 92 SER A CA 1
ATOM 698 C C . SER A 1 92 ? -4.031 0.322 -5.809 1 96.06 92 SER A C 1
ATOM 700 O O . SER A 1 92 ? -2.846 0.598 -6 1 96.06 92 SER A O 1
ATOM 702 N N . LYS A 1 93 ? -4.438 -0.844 -5.449 1 95.19 93 LYS A N 1
ATOM 703 C CA . LYS A 1 93 ? -3.453 -1.896 -5.227 1 95.19 93 LYS A CA 1
ATOM 704 C C . LYS A 1 93 ? -4.105 -3.275 -5.238 1 95.19 93 LYS A C 1
ATOM 706 O O . LYS A 1 93 ? -5.316 -3.395 -5.035 1 95.19 93 LYS A O 1
ATOM 711 N N . PHE A 1 94 ? -3.303 -4.262 -5.441 1 96.81 94 PHE A N 1
ATOM 712 C CA . PHE A 1 94 ? -3.73 -5.641 -5.227 1 96.81 94 PHE A CA 1
ATOM 713 C C . PHE A 1 94 ? -3.801 -5.957 -3.74 1 96.81 94 PHE A C 1
ATOM 715 O O . PHE A 1 94 ? -2.938 -5.539 -2.967 1 96.81 94 PHE A O 1
ATOM 722 N N . VAL A 1 95 ? -4.887 -6.715 -3.4 1 95.31 95 VAL A N 1
ATOM 723 C CA . VAL A 1 95 ? -5.07 -7.137 -2.016 1 95.31 95 VAL A CA 1
ATOM 724 C C . VAL A 1 95 ? -5.227 -8.656 -1.956 1 95.31 95 VAL A C 1
ATOM 726 O O . VAL A 1 95 ? -5.859 -9.258 -2.828 1 95.31 95 VAL A O 1
ATOM 729 N N . PHE A 1 96 ? -4.664 -9.219 -0.896 1 95.56 96 PHE A N 1
ATOM 730 C CA . PHE A 1 96 ? -4.668 -10.664 -0.744 1 95.56 96 PHE A CA 1
ATOM 731 C C . PHE A 1 96 ? -5.582 -11.086 0.402 1 95.56 96 PHE A C 1
ATOM 733 O O . PHE A 1 96 ? -5.453 -10.586 1.521 1 95.56 96 PHE A O 1
ATOM 740 N N . ARG A 1 97 ? -6.473 -11.883 0.103 1 96.06 97 ARG A N 1
ATOM 741 C CA . ARG A 1 97 ? -7.281 -12.57 1.104 1 96.06 97 ARG A CA 1
ATOM 742 C C . ARG A 1 97 ? -6.832 -14.016 1.276 1 96.06 97 ARG A C 1
ATOM 744 O O . ARG A 1 97 ? -7.219 -14.891 0.499 1 96.06 97 ARG A O 1
ATOM 751 N N . ASN A 1 98 ? -6.094 -14.281 2.295 1 94.38 98 ASN A N 1
ATOM 752 C CA . ASN A 1 98 ? -5.363 -15.531 2.496 1 94.38 98 ASN A CA 1
ATOM 753 C C . ASN A 1 98 ? -5.832 -16.25 3.756 1 94.38 98 ASN A C 1
ATOM 755 O O . ASN A 1 98 ? -5.625 -15.766 4.867 1 94.38 98 ASN A O 1
ATOM 759 N N . PRO A 1 99 ? -6.504 -17.406 3.582 1 94.5 99 PRO A N 1
ATOM 760 C CA . PRO A 1 99 ? -6.98 -18.141 4.75 1 94.5 99 PRO A CA 1
ATOM 761 C C . PRO A 1 99 ? -5.844 -18.625 5.648 1 94.5 99 PRO A C 1
ATOM 763 O O . PRO A 1 99 ? -6.078 -19.016 6.793 1 94.5 99 PRO A O 1
ATOM 766 N N . ASN A 1 100 ? -4.602 -18.547 5.184 1 91.81 100 ASN A N 1
ATOM 767 C CA . ASN A 1 100 ? -3.441 -19.016 5.941 1 91.81 100 ASN A CA 1
ATOM 768 C C . ASN A 1 100 ? -2.828 -17.891 6.77 1 91.81 100 ASN A C 1
ATOM 770 O O . ASN A 1 100 ? -1.877 -18.109 7.52 1 91.81 100 ASN A O 1
ATOM 774 N N . GLN A 1 101 ? -3.344 -16.719 6.566 1 89.69 101 GLN A N 1
ATOM 775 C CA . GLN A 1 101 ? -2.863 -15.594 7.352 1 89.69 101 GLN A CA 1
ATOM 776 C C . GLN A 1 101 ? -3.367 -15.664 8.789 1 89.69 101 GLN A C 1
ATOM 778 O O . GLN A 1 101 ? -4.574 -15.695 9.031 1 89.69 101 GLN A O 1
ATOM 783 N N . THR A 1 102 ? -2.445 -15.734 9.703 1 88.06 102 THR A N 1
ATOM 784 C CA . THR A 1 102 ? -2.801 -15.938 11.102 1 88.06 102 THR A CA 1
ATOM 785 C C . THR A 1 102 ? -2.699 -14.633 11.883 1 88.06 102 THR A C 1
ATOM 787 O O . THR A 1 102 ? -3.252 -14.516 12.977 1 88.06 102 THR A O 1
ATOM 790 N N . ASP A 1 103 ? -1.934 -13.711 11.398 1 82.38 103 ASP A N 1
ATOM 791 C CA . ASP A 1 103 ? -1.752 -12.438 12.086 1 82.38 103 ASP A CA 1
ATOM 792 C C . ASP A 1 103 ? -1.298 -11.352 11.117 1 82.38 103 ASP A C 1
ATOM 794 O O . ASP A 1 103 ? -0.907 -11.641 9.984 1 82.38 103 ASP A O 1
ATOM 798 N N . ALA A 1 104 ? -1.588 -10.211 11.562 1 77.69 104 ALA A N 1
ATOM 799 C CA . ALA A 1 104 ? -1.078 -9.047 10.844 1 77.69 104 ALA A CA 1
ATOM 800 C C . ALA A 1 104 ? -0.464 -8.031 11.797 1 77.69 104 ALA A C 1
ATOM 802 O O . ALA A 1 104 ? -0.933 -7.867 12.922 1 77.69 104 ALA A O 1
ATOM 803 N N . CYS A 1 105 ? 0.618 -7.609 11.289 1 75.62 105 CYS A N 1
ATOM 804 C CA . CYS A 1 105 ? 1.204 -6.551 12.102 1 75.62 105 CYS A CA 1
ATOM 805 C C . CYS A 1 105 ? 0.26 -5.359 12.203 1 75.62 105 CYS A C 1
ATOM 807 O O . CYS A 1 105 ? -0.727 -5.277 11.469 1 75.62 105 CYS A O 1
ATOM 809 N N . GLY A 1 106 ? 0.457 -4.586 13.195 1 67.44 106 GLY A N 1
ATOM 810 C CA . GLY A 1 106 ? -0.395 -3.434 13.445 1 67.44 106 GLY A CA 1
ATOM 811 C C . GLY A 1 106 ? -0.612 -2.572 12.219 1 67.44 106 GLY A C 1
ATOM 812 O O . GLY A 1 106 ? -1.635 -1.895 12.102 1 67.44 106 GLY A O 1
ATOM 813 N N . CYS A 1 107 ? 0.316 -2.607 11.242 1 65.19 107 CYS A N 1
ATOM 814 C CA . CYS A 1 107 ? 0.175 -1.784 10.039 1 65.19 107 CYS A CA 1
ATOM 815 C C . CYS A 1 107 ? -0.66 -2.496 8.984 1 65.19 107 CYS A C 1
ATOM 817 O O . CYS A 1 107 ? -1.148 -1.867 8.047 1 65.19 107 CYS A O 1
ATOM 819 N N . GLY A 1 108 ? -0.879 -3.738 9.109 1 66.81 108 GLY A N 1
ATOM 820 C CA . GLY A 1 108 ? -1.716 -4.516 8.211 1 66.81 108 GLY A CA 1
ATOM 821 C C . GLY A 1 108 ? -0.977 -4.992 6.977 1 66.81 108 GLY A C 1
ATOM 822 O O . GLY A 1 108 ? -1.47 -5.859 6.25 1 66.81 108 GLY A O 1
ATOM 823 N N . GLU A 1 109 ? 0.234 -4.551 6.66 1 71.56 109 GLU A N 1
ATOM 824 C CA . GLU A 1 109 ? 0.921 -4.895 5.422 1 71.56 109 GLU A CA 1
ATOM 825 C C . GLU A 1 109 ? 1.965 -5.98 5.652 1 71.56 109 GLU A C 1
ATOM 827 O O . GLU A 1 109 ? 2.463 -6.586 4.699 1 71.56 109 GLU A O 1
ATOM 832 N N . SER A 1 110 ? 2.309 -6.207 6.898 1 75.75 110 SER A N 1
ATOM 833 C CA . SER A 1 110 ? 3.115 -7.344 7.336 1 75.75 110 SER A CA 1
ATOM 834 C C . SER A 1 110 ? 2.256 -8.406 8.008 1 75.75 110 SER A C 1
ATOM 836 O O . SER A 1 110 ? 1.501 -8.102 8.938 1 75.75 110 SER A O 1
ATOM 838 N N . VAL A 1 111 ? 2.436 -9.586 7.457 1 82.44 111 VAL A N 1
ATOM 839 C CA . VAL A 1 111 ? 1.49 -10.609 7.898 1 82.44 111 VAL A CA 1
ATOM 840 C C . VAL A 1 111 ? 2.246 -11.867 8.305 1 82.44 111 VAL A C 1
ATOM 842 O O . VAL A 1 111 ? 3.385 -12.078 7.879 1 82.44 111 VAL A O 1
ATOM 845 N N . THR A 1 112 ? 1.634 -12.539 9.242 1 84.31 112 THR A N 1
ATOM 846 C CA . THR A 1 112 ? 2.08 -13.898 9.539 1 84.31 112 THR A CA 1
ATOM 847 C C . THR A 1 112 ? 1.234 -14.922 8.781 1 84.31 112 THR A C 1
ATOM 849 O O . THR A 1 112 ? 0.005 -14.891 8.859 1 84.31 112 THR A O 1
ATOM 852 N N . ILE A 1 113 ? 1.917 -15.742 7.941 1 88.38 113 ILE A N 1
ATOM 853 C CA . ILE A 1 113 ? 1.224 -16.75 7.145 1 88.38 113 ILE A CA 1
ATOM 854 C C . ILE A 1 113 ? 1.688 -18.141 7.559 1 88.38 113 ILE A C 1
ATOM 856 O O . ILE A 1 113 ? 2.891 -18.422 7.598 1 88.38 113 ILE A O 1
ATOM 860 N N . ALA A 1 114 ? 0.739 -18.953 7.961 1 88.88 114 ALA A N 1
ATOM 861 C CA . ALA A 1 114 ? 1.021 -20.359 8.234 1 88.88 114 ALA A CA 1
ATOM 862 C C . ALA A 1 114 ? 0.912 -21.203 6.957 1 88.88 114 ALA A C 1
ATOM 864 O O . ALA A 1 114 ? -0.112 -21.156 6.27 1 88.88 114 ALA A O 1
ATOM 865 N N . PRO A 1 115 ? 2.076 -21.797 6.598 1 86.88 115 PRO A N 1
ATOM 866 C CA . PRO A 1 115 ? 1.991 -22.609 5.391 1 86.88 115 PRO A CA 1
ATOM 867 C C . PRO A 1 115 ? 0.92 -23.703 5.492 1 86.88 115 PRO A C 1
ATOM 869 O O . PRO A 1 115 ? 0.655 -24.219 6.582 1 86.88 115 PRO A O 1
ATOM 872 N N . PHE A 1 116 ? 0.217 -23.859 4.355 1 80.88 116 PHE A N 1
ATOM 873 C CA . PHE A 1 116 ? -0.752 -24.953 4.316 1 80.88 116 PHE A CA 1
ATOM 874 C C . PHE A 1 116 ? -0.093 -26.281 4.672 1 80.88 116 PHE A C 1
ATOM 876 O O . PHE A 1 116 ? 0.973 -26.609 4.148 1 80.88 116 PHE A O 1
ATOM 883 N N . GLU A 1 117 ? -0.48 -26.797 5.883 1 71.75 117 GLU A N 1
ATOM 884 C CA . GLU A 1 117 ? -0.023 -28.141 6.242 1 71.75 117 GLU A CA 1
ATOM 885 C C . GLU A 1 117 ? -1.045 -29.203 5.84 1 71.75 117 GLU A C 1
ATOM 887 O O . GLU A 1 117 ? -2.248 -29.016 6.043 1 71.75 117 GLU A O 1
ATOM 892 N N . ASP A 1 118 ? -0.812 -29.891 4.812 1 55.38 118 ASP A N 1
ATOM 893 C CA . ASP A 1 118 ? -1.688 -31.016 4.492 1 55.38 118 ASP A CA 1
ATOM 894 C C . ASP A 1 118 ? -1.967 -31.859 5.73 1 55.38 118 ASP A C 1
ATOM 896 O O . ASP A 1 118 ? -1.062 -32.531 6.258 1 55.38 118 ASP A O 1
ATOM 900 N N . VAL A 1 119 ? -2.541 -31.312 6.773 1 47.09 119 VAL A N 1
ATOM 901 C CA . VAL A 1 119 ? -2.84 -32.281 7.824 1 47.09 119 VAL A CA 1
ATOM 902 C C . VAL A 1 119 ? -3.633 -33.438 7.238 1 47.09 119 VAL A C 1
ATOM 904 O O . VAL A 1 119 ? -4.762 -33.281 6.777 1 47.09 119 VAL A O 1
ATOM 907 N N . ALA A 1 120 ? -3.131 -34.312 6.492 1 46.56 120 ALA A N 1
ATOM 908 C CA . ALA A 1 120 ? -3.76 -35.625 6.336 1 46.56 120 ALA A CA 1
ATOM 909 C C . ALA A 1 120 ? -4.379 -36.094 7.648 1 46.56 120 ALA A C 1
ATOM 911 O O . ALA A 1 120 ? -3.67 -36.312 8.633 1 46.56 120 ALA A O 1
ATOM 912 N N . GLU A 1 121 ? -5.539 -35.562 8.172 1 35.81 121 GLU A N 1
ATOM 913 C CA . GLU A 1 121 ? -6.227 -36.562 8.984 1 35.81 121 GLU A CA 1
ATOM 914 C C . GLU A 1 121 ? -6.582 -37.812 8.164 1 35.81 121 GLU A C 1
ATOM 916 O O . GLU A 1 121 ? -6.871 -37.688 6.969 1 35.81 121 GLU A O 1
ATOM 921 N N . MET B 1 1 ? 21.906 35.562 14.945 1 40.09 1 MET B N 1
ATOM 922 C CA . MET B 1 1 ? 21.812 34.188 14.5 1 40.09 1 MET B CA 1
ATOM 923 C C . MET B 1 1 ? 20.469 33.906 13.828 1 40.09 1 MET B C 1
ATOM 925 O O . MET B 1 1 ? 19.422 34.125 14.422 1 40.09 1 MET B O 1
ATOM 929 N N . ALA B 1 2 ? 20.359 33.938 12.531 1 49.69 2 ALA B N 1
ATOM 930 C CA . ALA B 1 2 ? 19.125 33.875 11.742 1 49.69 2 ALA B CA 1
ATOM 931 C C . ALA B 1 2 ? 18.297 32.656 12.125 1 49.69 2 ALA B C 1
ATOM 933 O O . ALA B 1 2 ? 18.844 31.562 12.305 1 49.69 2 ALA B O 1
ATOM 934 N N . ARG B 1 3 ? 17.266 32.719 12.922 1 52.72 3 ARG B N 1
ATOM 935 C CA . ARG B 1 3 ? 16.375 31.656 13.328 1 52.72 3 ARG B CA 1
ATOM 936 C C . ARG B 1 3 ? 16.125 30.688 12.172 1 52.72 3 ARG B C 1
ATOM 938 O O . ARG B 1 3 ? 15.773 31.125 11.07 1 52.72 3 ARG B O 1
ATOM 945 N N . ARG B 1 4 ? 16.922 29.672 12.039 1 54.47 4 ARG B N 1
ATOM 946 C CA . ARG B 1 4 ? 16.688 28.656 11.008 1 54.47 4 ARG B CA 1
ATOM 947 C C . ARG B 1 4 ? 15.203 28.422 10.812 1 54.47 4 ARG B C 1
ATOM 949 O O . ARG B 1 4 ? 14.469 28.188 11.773 1 54.47 4 ARG B O 1
ATOM 956 N N . PRO B 1 5 ? 14.648 28.906 9.742 1 59.44 5 PRO B N 1
ATOM 957 C CA . PRO B 1 5 ? 13.227 28.719 9.469 1 59.44 5 PRO B CA 1
ATOM 958 C C . PRO B 1 5 ? 12.742 27.312 9.82 1 59.44 5 PRO B C 1
ATOM 960 O O . PRO B 1 5 ? 13.5 26.344 9.703 1 59.44 5 PRO B O 1
ATOM 963 N N . ARG B 1 6 ? 11.914 27.141 10.812 1 64.75 6 ARG B N 1
ATOM 964 C CA . ARG B 1 6 ? 11.305 25.875 11.188 1 64.75 6 ARG B CA 1
ATOM 965 C C . ARG B 1 6 ? 10.836 25.109 9.953 1 64.75 6 ARG B C 1
ATOM 967 O O . ARG B 1 6 ? 10.203 25.672 9.062 1 64.75 6 ARG B O 1
ATOM 974 N N . PRO B 1 7 ? 11.453 23.969 9.695 1 76.94 7 PRO B N 1
ATOM 975 C CA . PRO B 1 7 ? 11.016 23.188 8.531 1 76.94 7 PRO B CA 1
ATOM 976 C C . PRO B 1 7 ? 9.5 23 8.477 1 76.94 7 PRO B C 1
ATOM 978 O O . PRO B 1 7 ? 8.836 23 9.516 1 76.94 7 PRO B O 1
ATOM 981 N N . LYS B 1 8 ? 9.016 23.094 7.281 1 88.94 8 LYS B N 1
ATOM 982 C CA . LYS B 1 8 ? 7.605 22.75 7.105 1 88.94 8 LYS B CA 1
ATOM 983 C C . LYS B 1 8 ? 7.305 21.359 7.656 1 88.94 8 LYS B C 1
ATOM 985 O O . LYS B 1 8 ? 8.148 20.453 7.582 1 88.94 8 LYS B O 1
ATOM 990 N N . ILE B 1 9 ? 6.191 21.25 8.242 1 94.06 9 ILE B N 1
ATOM 991 C CA . ILE B 1 9 ? 5.801 19.953 8.789 1 94.06 9 ILE B CA 1
ATOM 992 C C . ILE B 1 9 ? 5.898 18.891 7.699 1 94.06 9 ILE B C 1
ATOM 994 O O . ILE B 1 9 ? 6.613 17.891 7.855 1 94.06 9 ILE B O 1
ATOM 998 N N . VAL B 1 10 ? 5.254 19.156 6.543 1 97.12 10 VAL B N 1
ATOM 999 C CA . VAL B 1 10 ? 5.305 18.25 5.398 1 97.12 10 VAL B CA 1
ATOM 1000 C C . VAL B 1 10 ? 5.328 19.062 4.105 1 97.12 10 VAL B C 1
ATOM 1002 O O . VAL B 1 10 ? 4.797 20.172 4.051 1 97.12 10 VAL B O 1
ATOM 1005 N N . THR B 1 11 ? 6.008 18.547 3.221 1 98 11 THR B N 1
ATOM 1006 C CA . THR B 1 11 ? 5.953 19.062 1.86 1 98 11 THR B CA 1
ATOM 1007 C C . THR B 1 11 ? 5.355 18.031 0.907 1 98 11 THR B C 1
ATOM 1009 O O . THR B 1 11 ? 5.301 16.844 1.224 1 98 11 THR B O 1
ATOM 1012 N N . LEU B 1 12 ? 4.844 18.516 -0.198 1 98.5 12 LEU B N 1
ATOM 1013 C CA . LEU B 1 12 ? 4.262 17.641 -1.205 1 98.5 12 LEU B CA 1
ATOM 1014 C C . LEU B 1 12 ? 5.004 17.766 -2.533 1 98.5 12 LEU B C 1
ATOM 1016 O O . LEU B 1 12 ? 5.309 18.875 -2.971 1 98.5 12 LEU B O 1
ATOM 1020 N N . SER B 1 13 ? 5.367 16.641 -3.102 1 98.62 13 SER B N 1
ATOM 1021 C CA . SER B 1 13 ? 5.891 16.641 -4.465 1 98.62 13 SER B CA 1
ATOM 1022 C C . SER B 1 13 ? 4.836 17.109 -5.457 1 98.62 13 SER B C 1
ATOM 1024 O O . SER B 1 13 ? 3.656 17.234 -5.113 1 98.62 13 SER B O 1
ATOM 1026 N N . ASP B 1 14 ? 5.293 17.359 -6.676 1 98.5 14 ASP B N 1
ATOM 1027 C CA . ASP B 1 14 ? 4.352 17.734 -7.727 1 98.5 14 ASP B CA 1
ATOM 1028 C C . ASP B 1 14 ? 3.314 16.641 -7.953 1 98.5 14 ASP B C 1
ATOM 1030 O O . ASP B 1 14 ? 2.129 16.922 -8.125 1 98.5 14 ASP B O 1
ATOM 1034 N N . ALA B 1 15 ? 3.754 15.414 -7.961 1 98.31 15 ALA B N 1
ATOM 1035 C CA . ALA B 1 15 ? 2.863 14.281 -8.18 1 98.31 15 ALA B CA 1
ATOM 1036 C C . ALA B 1 15 ? 1.824 14.172 -7.07 1 98.31 15 ALA B C 1
ATOM 1038 O O . ALA B 1 15 ? 0.642 13.945 -7.336 1 98.31 15 ALA B O 1
ATOM 1039 N N . ALA B 1 16 ? 2.273 14.32 -5.848 1 98.44 16 ALA B N 1
ATOM 1040 C CA . ALA B 1 16 ? 1.354 14.25 -4.715 1 98.44 16 ALA B CA 1
ATOM 1041 C C . ALA B 1 16 ? 0.351 15.398 -4.75 1 98.44 16 ALA B C 1
ATOM 1043 O O . ALA B 1 16 ? -0.846 15.195 -4.539 1 98.44 16 ALA B O 1
ATOM 1044 N N . ALA B 1 17 ? 0.843 16.547 -5.016 1 98.25 17 ALA B N 1
ATOM 1045 C CA . ALA B 1 17 ? -0.033 17.719 -5.074 1 98.25 17 ALA B CA 1
ATOM 1046 C C . ALA B 1 17 ? -1.094 17.562 -6.156 1 98.25 17 ALA B C 1
ATOM 1048 O O . ALA B 1 17 ? -2.268 17.875 -5.938 1 98.25 17 ALA B O 1
ATOM 1049 N N . LYS B 1 18 ? -0.656 17.141 -7.27 1 98 18 LYS B N 1
ATOM 1050 C CA . LYS B 1 18 ? -1.589 16.891 -8.367 1 98 18 LYS B CA 1
ATOM 1051 C C . LYS B 1 18 ? -2.674 15.906 -7.961 1 98 18 LYS B C 1
ATOM 1053 O O . LYS B 1 18 ? -3.857 16.125 -8.219 1 98 18 LYS B O 1
ATOM 1058 N N . ARG B 1 19 ? -2.254 14.828 -7.332 1 97.69 19 ARG B N 1
ATOM 1059 C CA . ARG B 1 19 ? -3.213 13.812 -6.91 1 97.69 19 ARG B CA 1
ATOM 1060 C C . ARG B 1 19 ? -4.18 14.375 -5.875 1 97.69 19 ARG B C 1
ATOM 1062 O O . ARG B 1 19 ? -5.383 14.094 -5.926 1 97.69 19 ARG B O 1
ATOM 1069 N N . VAL B 1 20 ? -3.672 15.133 -4.914 1 97.38 20 VAL B N 1
ATOM 1070 C CA . VAL B 1 20 ? -4.52 15.758 -3.908 1 97.38 20 VAL B CA 1
ATOM 1071 C C . VAL B 1 20 ? -5.559 16.641 -4.59 1 97.38 20 VAL B C 1
ATOM 1073 O O . VAL B 1 20 ? -6.742 16.594 -4.25 1 97.38 20 VAL B O 1
ATOM 1076 N N . LYS B 1 21 ? -5.141 17.406 -5.527 1 97.12 21 LYS B N 1
ATOM 1077 C CA . LYS B 1 21 ? -6.051 18.297 -6.246 1 97.12 21 LYS B CA 1
ATOM 1078 C C . LYS B 1 21 ? -7.16 17.5 -6.934 1 97.12 21 LYS B C 1
ATOM 1080 O O . LYS B 1 21 ? -8.328 17.891 -6.875 1 97.12 21 LYS B O 1
ATOM 1085 N N . GLU B 1 22 ? -6.801 16.5 -7.586 1 96.88 22 GLU B N 1
ATOM 1086 C CA . GLU B 1 22 ? -7.77 15.656 -8.266 1 96.88 22 GLU B CA 1
ATOM 1087 C C . GLU B 1 22 ? -8.781 15.078 -7.289 1 96.88 22 GLU B C 1
ATOM 1089 O O . GLU B 1 22 ? -9.992 15.117 -7.539 1 96.88 22 GLU B O 1
ATOM 1094 N N . ILE B 1 23 ? -8.281 14.555 -6.195 1 96.5 23 ILE B N 1
ATOM 1095 C CA . ILE B 1 23 ? -9.141 13.945 -5.188 1 96.5 23 ILE B CA 1
ATOM 1096 C C . ILE B 1 23 ? -10.117 14.984 -4.641 1 96.5 23 ILE B C 1
ATOM 1098 O O . ILE B 1 23 ? -11.32 14.727 -4.543 1 96.5 23 ILE B O 1
ATOM 1102 N N . MET B 1 24 ? -9.586 16.094 -4.332 1 95.44 24 MET B N 1
ATOM 1103 C CA . MET B 1 24 ? -10.414 17.125 -3.715 1 95.44 24 MET B CA 1
ATOM 1104 C C . MET B 1 24 ? -11.43 17.672 -4.711 1 95.44 24 MET B C 1
ATOM 1106 O O . MET B 1 24 ? -12.547 18.031 -4.328 1 95.44 24 MET B O 1
ATOM 1110 N N . SER B 1 25 ? -10.984 17.812 -5.992 1 94.81 25 SER B N 1
ATOM 1111 C CA . SER B 1 25 ? -11.914 18.266 -7.023 1 94.81 25 SER B CA 1
ATOM 1112 C C . SER B 1 25 ? -13.094 17.297 -7.164 1 94.81 25 SER B C 1
ATOM 1114 O O . SER B 1 25 ? -14.234 17.734 -7.348 1 94.81 25 SER B O 1
ATOM 1116 N N . GLU B 1 26 ? -12.867 16.062 -7.043 1 93.69 26 GLU B N 1
ATOM 1117 C CA . GLU B 1 26 ? -13.898 15.031 -7.16 1 93.69 26 GLU B CA 1
ATOM 1118 C C . GLU B 1 26 ? -14.805 15.008 -5.93 1 93.69 26 GLU B C 1
ATOM 1120 O O . GLU B 1 26 ? -16.016 14.773 -6.047 1 93.69 26 GLU B O 1
ATOM 1125 N N . ARG B 1 27 ? -14.289 15.273 -4.816 1 91.38 27 ARG B N 1
ATOM 1126 C CA . ARG B 1 27 ? -15.039 15.195 -3.564 1 91.38 27 ARG B CA 1
ATOM 1127 C C . ARG B 1 27 ? -15.797 16.484 -3.299 1 91.38 27 ARG B C 1
ATOM 1129 O O . ARG B 1 27 ? -16.859 16.469 -2.676 1 91.38 27 ARG B O 1
ATOM 1136 N N . GLY B 1 28 ? -15.281 17.562 -3.754 1 89.38 28 GLY B N 1
ATOM 1137 C CA . GLY B 1 28 ? -15.953 18.859 -3.66 1 89.38 28 GLY B CA 1
ATOM 1138 C C . GLY B 1 28 ? -15.586 19.625 -2.408 1 89.38 28 GLY B C 1
ATOM 1139 O O . GLY B 1 28 ? -15.516 20.859 -2.434 1 89.38 28 GLY B O 1
ATOM 1140 N N . ALA B 1 29 ? -15.602 19.062 -1.307 1 89.5 29 ALA B N 1
ATOM 1141 C CA . ALA B 1 29 ? -15.273 19.766 -0.071 1 89.5 29 ALA B CA 1
ATOM 1142 C C . ALA B 1 29 ? -14.492 18.875 0.883 1 89.5 29 ALA B C 1
ATOM 1144 O O . ALA B 1 29 ? -14.422 17.656 0.687 1 89.5 29 ALA B O 1
ATOM 1145 N N . GLY B 1 30 ? -13.711 19.594 1.783 1 95.06 30 GLY B N 1
ATOM 1146 C CA . GLY B 1 30 ? -13 18.844 2.805 1 95.06 30 GLY B CA 1
ATOM 1147 C C . GLY B 1 30 ? -11.492 18.938 2.66 1 95.06 30 GLY B C 1
ATOM 1148 O O . GLY B 1 30 ? -10.969 19.875 2.062 1 95.06 30 GLY B O 1
ATOM 1149 N N . PHE B 1 31 ? -10.844 18.016 3.398 1 96.44 31 PHE B N 1
ATOM 1150 C CA . PHE B 1 31 ? -9.391 17.984 3.438 1 96.44 31 PHE B CA 1
ATOM 1151 C C . PHE B 1 31 ? -8.875 16.547 3.416 1 96.44 31 PHE B C 1
ATOM 1153 O O . PHE B 1 31 ? -9.594 15.625 3.799 1 96.44 31 PHE B O 1
ATOM 1160 N N . LEU B 1 32 ? -7.746 16.438 2.822 1 97.5 32 LEU B N 1
ATOM 1161 C CA . LEU B 1 32 ? -7.004 15.219 3.139 1 97.5 32 LEU B CA 1
ATOM 1162 C C . LEU B 1 32 ? -6.258 15.367 4.461 1 97.5 32 LEU B C 1
ATOM 1164 O O . LEU B 1 32 ? -5.633 16.406 4.715 1 97.5 32 LEU B O 1
ATOM 1168 N N . ARG B 1 33 ? -6.383 14.367 5.266 1 97.94 33 ARG B N 1
ATOM 1169 C CA . ARG B 1 33 ? -5.734 14.359 6.574 1 97.94 33 ARG B CA 1
ATOM 1170 C C . ARG B 1 33 ? -4.656 13.281 6.645 1 97.94 33 ARG B C 1
ATOM 1172 O O . ARG B 1 33 ? -4.891 12.133 6.27 1 97.94 33 ARG B O 1
ATOM 1179 N N . VAL B 1 34 ? -3.529 13.742 7.09 1 97.88 34 VAL B N 1
ATOM 1180 C CA . VAL B 1 34 ? -2.4 12.828 7.23 1 97.88 34 VAL B CA 1
ATOM 1181 C C . VAL B 1 34 ? -2.111 12.586 8.711 1 97.88 34 VAL B C 1
ATOM 1183 O O . VAL B 1 34 ? -2.205 13.508 9.523 1 97.88 34 VAL B O 1
ATOM 1186 N N . GLY B 1 35 ? -1.778 11.344 9.023 1 95.38 35 GLY B N 1
ATOM 1187 C CA . GLY B 1 35 ? -1.409 10.953 10.375 1 95.38 35 GLY B CA 1
ATOM 1188 C C . GLY B 1 35 ? -0.5 9.742 10.422 1 95.38 35 GLY B C 1
ATOM 1189 O O . GLY B 1 35 ? 0.022 9.312 9.391 1 95.38 35 GLY B O 1
ATOM 1190 N N . VAL B 1 36 ? -0.234 9.406 11.609 1 92.75 36 VAL B N 1
ATOM 1191 C CA . VAL B 1 36 ? 0.472 8.156 11.883 1 92.75 36 VAL B CA 1
ATOM 1192 C C . VAL B 1 36 ? -0.332 7.312 12.867 1 92.75 36 VAL B C 1
ATOM 1194 O O . VAL B 1 36 ? -1.048 7.852 13.719 1 92.75 36 VAL B O 1
ATOM 1197 N N . LYS B 1 37 ? -0.354 6.164 12.648 1 88.12 37 LYS B N 1
ATOM 1198 C CA . LYS B 1 37 ? -1.001 5.27 13.602 1 88.12 37 LYS B CA 1
ATOM 1199 C C . LYS B 1 37 ? -0.053 4.156 14.039 1 88.12 37 LYS B C 1
ATOM 1201 O O . LYS B 1 37 ? 0.927 3.861 13.352 1 88.12 37 LYS B O 1
ATOM 1206 N N . ASN B 1 38 ? -0.486 3.775 15.305 1 79.88 38 ASN B N 1
ATOM 1207 C CA . ASN B 1 38 ? 0.246 2.598 15.75 1 79.88 38 ASN B CA 1
ATOM 1208 C C . ASN B 1 38 ? -0.11 1.366 14.922 1 79.88 38 ASN B C 1
ATOM 1210 O O . ASN B 1 38 ? -1.278 1.15 14.594 1 79.88 38 ASN B O 1
ATOM 1214 N N . GLY B 1 39 ? 0.815 0.854 14.367 1 68.69 39 GLY B N 1
ATOM 1215 C CA . GLY B 1 39 ? 0.548 -0.352 13.602 1 68.69 39 GLY B CA 1
ATOM 1216 C C . GLY B 1 39 ? 1.81 -1.063 13.148 1 68.69 39 GLY B C 1
ATOM 1217 O O . GLY B 1 39 ? 2.896 -0.482 13.164 1 68.69 39 GLY B O 1
ATOM 1218 N N . GLY B 1 40 ? 1.757 -2.32 13.18 1 57.06 40 GLY B N 1
ATOM 1219 C CA . GLY B 1 40 ? 2.838 -3.211 12.789 1 57.06 40 GLY B CA 1
ATOM 1220 C C . GLY B 1 40 ? 3.598 -3.781 13.969 1 57.06 40 GLY B C 1
ATOM 1221 O O . GLY B 1 40 ? 3.363 -3.387 15.117 1 57.06 40 GLY B O 1
ATOM 1222 N N . CYS B 1 41 ? 4.016 -4.828 13.836 1 60.22 41 CYS B N 1
ATOM 1223 C CA . CYS B 1 41 ? 4.75 -5.496 14.906 1 60.22 41 CYS B CA 1
ATOM 1224 C C . CYS B 1 41 ? 5.578 -4.5 15.703 1 60.22 41 CYS B C 1
ATOM 1226 O O . CYS B 1 41 ? 5.656 -4.59 16.938 1 60.22 41 CYS B O 1
ATOM 1228 N N . ALA B 1 42 ? 6.402 -3.596 15.039 1 59.31 42 ALA B N 1
ATOM 1229 C CA . ALA B 1 42 ? 7.32 -2.76 15.812 1 59.31 42 ALA B CA 1
ATOM 1230 C C . ALA B 1 42 ? 7.293 -1.315 15.32 1 59.31 42 ALA B C 1
ATOM 1232 O O . ALA B 1 42 ? 8.227 -0.55 15.57 1 59.31 42 ALA B O 1
ATOM 1233 N N . GLY B 1 43 ? 5.961 -1.085 14.766 1 74.5 43 GLY B N 1
ATOM 1234 C CA . GLY B 1 43 ? 6.25 0.257 14.289 1 74.5 43 GLY B CA 1
ATOM 1235 C C . GLY B 1 43 ? 5 1.063 13.984 1 74.5 43 GLY B C 1
ATOM 1236 O O . GLY B 1 43 ? 3.986 0.929 14.68 1 74.5 43 GLY B O 1
ATOM 1237 N N . MET B 1 44 ? 5.129 2.115 13.289 1 84 44 MET B N 1
ATOM 1238 C CA . MET B 1 44 ? 4.094 3.049 12.859 1 84 44 MET B CA 1
ATOM 1239 C C . MET B 1 44 ? 3.805 2.898 11.375 1 84 44 MET B C 1
ATOM 1241 O O . MET B 1 44 ? 4.582 2.277 10.648 1 84 44 MET B O 1
ATOM 1245 N N . GLU B 1 45 ? 2.635 3.328 11.07 1 87.12 45 GLU B N 1
ATOM 1246 C CA . GLU B 1 45 ? 2.256 3.428 9.664 1 87.12 45 GLU B CA 1
ATOM 1247 C C . GLU B 1 45 ? 1.713 4.816 9.336 1 87.12 45 GLU B C 1
ATOM 1249 O O . GLU B 1 45 ? 0.965 5.398 10.125 1 87.12 45 GLU B O 1
ATOM 1254 N N . TYR B 1 46 ? 2.084 5.227 8.164 1 92.62 46 TYR B N 1
ATOM 1255 C CA . TYR B 1 46 ? 1.474 6.453 7.656 1 92.62 46 TYR B CA 1
ATOM 1256 C C . TYR B 1 46 ? 0.024 6.215 7.254 1 92.62 46 TYR B C 1
ATOM 1258 O O . TYR B 1 46 ? -0.3 5.184 6.66 1 92.62 46 TYR B O 1
ATOM 1266 N N . VAL B 1 47 ? -0.8 7.223 7.637 1 92.06 47 VAL B N 1
ATOM 1267 C CA . VAL B 1 47 ? -2.199 7.121 7.23 1 92.06 47 VAL B CA 1
ATOM 1268 C C . VAL B 1 47 ? -2.641 8.414 6.555 1 92.06 47 VAL B C 1
ATOM 1270 O O . VAL B 1 47 ? -2.221 9.508 6.953 1 92.06 47 VAL B O 1
ATOM 1273 N N . MET B 1 48 ? -3.43 8.234 5.527 1 95.19 48 MET B N 1
ATOM 1274 C CA . MET B 1 48 ? -4.098 9.359 4.875 1 95.19 48 MET B CA 1
ATOM 1275 C C . MET B 1 48 ? -5.586 9.078 4.707 1 95.19 48 MET B C 1
ATOM 1277 O O . MET B 1 48 ? -5.977 7.988 4.293 1 95.19 48 MET B O 1
ATOM 1281 N N . ASP B 1 49 ? -6.363 10.047 5.059 1 94.94 49 ASP B N 1
ATOM 1282 C CA . ASP B 1 49 ? -7.809 9.883 4.961 1 94.94 49 ASP B CA 1
ATOM 1283 C C . ASP B 1 49 ? -8.484 11.203 4.598 1 94.94 49 ASP B C 1
ATOM 1285 O O . ASP B 1 49 ? -7.867 12.266 4.688 1 94.94 49 ASP B O 1
ATOM 1289 N N . TYR B 1 50 ? -9.75 10.992 4.195 1 95 50 TYR B N 1
ATOM 1290 C CA . TYR B 1 50 ? -10.57 12.164 3.934 1 95 50 TYR B CA 1
ATOM 1291 C C . TYR B 1 50 ? -11.195 12.695 5.223 1 95 50 TYR B C 1
ATOM 1293 O O . TYR B 1 50 ? -11.664 11.914 6.055 1 95 50 TYR B O 1
ATOM 1301 N N . ALA B 1 51 ? -11.102 14.086 5.359 1 95.69 51 ALA B N 1
ATOM 1302 C CA . ALA B 1 51 ? -11.758 14.773 6.477 1 95.69 51 ALA B CA 1
ATOM 1303 C C . ALA B 1 51 ? -12.688 15.875 5.977 1 95.69 51 ALA B C 1
ATOM 1305 O O . ALA B 1 51 ? -12.297 16.688 5.145 1 95.69 51 ALA B O 1
ATOM 1306 N N . GLN B 1 52 ? -13.883 15.906 6.441 1 94.5 52 GLN B N 1
ATOM 1307 C CA . GLN B 1 52 ? -14.828 16.953 6.051 1 94.5 52 GLN B CA 1
ATOM 1308 C C . GLN B 1 52 ? -14.367 18.328 6.523 1 94.5 52 GLN B C 1
ATOM 1310 O O . GLN B 1 52 ? -14.578 19.328 5.836 1 94.5 52 GLN B O 1
ATOM 1315 N N . ALA B 1 53 ? -13.828 18.3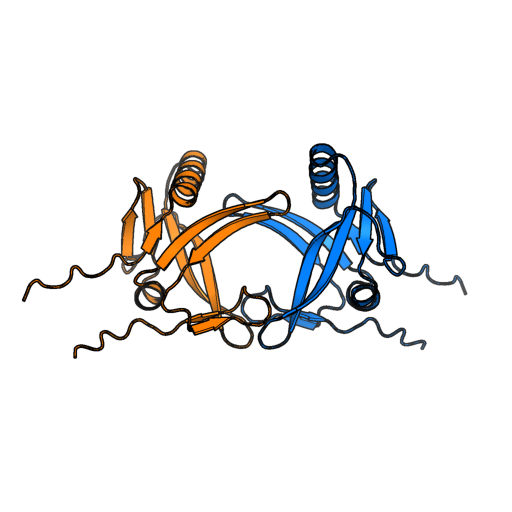59 7.711 1 95.62 53 ALA B N 1
ATOM 1316 C CA . ALA B 1 53 ? -13.266 19.578 8.305 1 95.62 53 ALA B CA 1
ATOM 1317 C C . ALA B 1 53 ? -12.07 19.25 9.195 1 95.62 53 ALA B C 1
ATOM 1319 O O . ALA B 1 53 ? -11.977 18.156 9.742 1 95.62 53 ALA B O 1
ATOM 1320 N N . PRO B 1 54 ? -11.156 20.266 9.344 1 96.25 54 PRO B N 1
ATOM 1321 C CA . PRO B 1 54 ? -10.055 20.031 10.281 1 96.25 54 PRO B CA 1
ATOM 1322 C C . PRO B 1 54 ? -10.523 19.938 11.727 1 96.25 54 PRO B C 1
ATOM 1324 O O . PRO B 1 54 ? -11.477 20.609 12.125 1 96.25 54 PRO B O 1
ATOM 1327 N N . GLU B 1 55 ? -9.867 19.062 12.453 1 96.06 55 GLU B N 1
ATOM 1328 C CA . GLU B 1 55 ? -10.055 19.047 13.898 1 96.06 55 GLU B CA 1
ATOM 1329 C C . GLU B 1 55 ? -9.359 20.234 14.555 1 96.06 55 GLU B C 1
ATOM 1331 O O . GLU B 1 55 ? -8.438 20.812 13.977 1 96.06 55 GLU B O 1
ATOM 1336 N N . PRO B 1 56 ? -9.781 20.641 15.711 1 95.94 56 PRO B N 1
ATOM 1337 C CA . PRO B 1 56 ? -9.273 21.844 16.359 1 95.94 56 PRO B CA 1
ATOM 1338 C C . PRO B 1 56 ? -7.75 21.844 16.5 1 95.94 56 PRO B C 1
ATOM 1340 O O . PRO B 1 56 ? -7.117 22.891 16.375 1 95.94 56 PRO B O 1
ATOM 1343 N N . LEU B 1 57 ? -7.121 20.75 16.703 1 96.75 57 LEU B N 1
ATOM 1344 C CA . LEU B 1 57 ? -5.688 20.703 16.984 1 96.75 57 LEU B CA 1
ATOM 1345 C C . LEU B 1 57 ? -4.91 20.281 15.734 1 96.75 57 LEU B C 1
ATOM 1347 O O . LEU B 1 57 ? -3.682 20.188 15.766 1 96.75 57 LEU B O 1
ATOM 1351 N N . ASP B 1 58 ? -5.605 20.047 14.641 1 97.5 58 ASP B N 1
ATOM 1352 C CA . ASP B 1 58 ? -4.938 19.688 13.391 1 97.5 58 ASP B CA 1
ATOM 1353 C C . ASP B 1 58 ? -4.066 20.828 12.883 1 97.5 58 ASP B C 1
ATOM 1355 O O . ASP B 1 58 ? -4.398 22 13.07 1 97.5 58 ASP B O 1
ATOM 1359 N N . GLU B 1 59 ? -2.953 20.516 12.297 1 97 59 GLU B N 1
ATOM 1360 C CA . GLU B 1 59 ? -2.127 21.516 11.617 1 97 59 GLU B CA 1
ATOM 1361 C C . GLU B 1 59 ? -2.479 21.609 10.133 1 97 59 GLU B C 1
ATOM 1363 O O . GLU B 1 59 ? -2.527 20.594 9.438 1 97 59 GLU B O 1
ATOM 1368 N N . ARG B 1 60 ? -2.816 22.797 9.695 1 96.75 60 ARG B N 1
ATOM 1369 C CA . ARG B 1 60 ? -3.045 23.016 8.273 1 96.75 60 ARG B CA 1
ATOM 1370 C C . ARG B 1 60 ? -1.738 23.312 7.547 1 96.75 60 ARG B C 1
ATOM 1372 O O . ARG B 1 60 ? -0.969 24.172 7.98 1 96.75 60 ARG B O 1
ATOM 1379 N N . VAL B 1 61 ? -1.513 22.562 6.523 1 96.88 61 VAL B N 1
ATOM 1380 C CA . VAL B 1 61 ? -0.263 22.703 5.781 1 96.88 61 VAL B CA 1
ATOM 1381 C C . VAL B 1 61 ? -0.563 23.031 4.32 1 96.88 61 VAL B C 1
ATOM 1383 O O . VAL B 1 61 ? -1.196 22.234 3.619 1 96.88 61 VAL B O 1
ATOM 1386 N N . ALA B 1 62 ? -0.183 24.203 3.965 1 96.19 62 ALA B N 1
ATOM 1387 C CA . ALA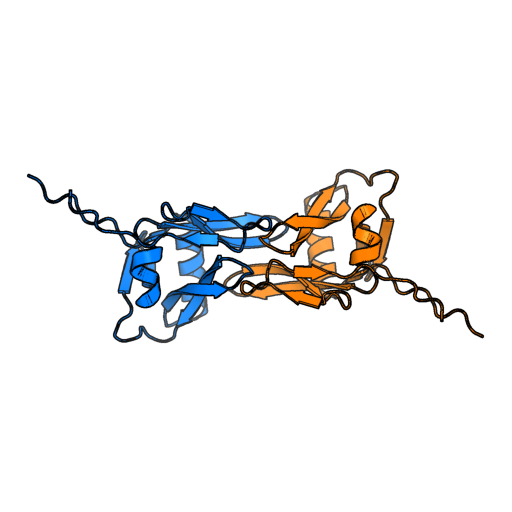 B 1 62 ? -0.261 24.594 2.561 1 96.19 62 ALA B CA 1
ATOM 1388 C C . ALA B 1 62 ? 1.086 24.422 1.865 1 96.19 62 ALA B C 1
ATOM 1390 O O . ALA B 1 62 ? 2.109 24.906 2.348 1 96.19 62 ALA B O 1
ATOM 1391 N N . ASP B 1 63 ? 1.05 23.641 0.804 1 95.69 63 ASP B N 1
ATOM 1392 C CA . ASP B 1 63 ? 2.268 23.375 0.04 1 95.69 63 ASP B CA 1
ATOM 1393 C C . ASP B 1 63 ? 1.939 22.984 -1.399 1 95.69 63 ASP B C 1
ATOM 1395 O O . ASP B 1 63 ? 1.006 22.219 -1.642 1 95.69 63 ASP B O 1
ATOM 1399 N N . ASN B 1 64 ? 2.705 23.547 -2.41 1 96.31 64 ASN B N 1
ATOM 1400 C CA . ASN B 1 64 ? 2.574 23.188 -3.816 1 96.31 64 ASN B CA 1
ATOM 1401 C C . ASN B 1 64 ? 1.142 23.359 -4.309 1 96.31 64 ASN B C 1
ATOM 1403 O O . ASN B 1 64 ? 0.583 22.453 -4.941 1 96.31 64 ASN B O 1
ATOM 1407 N N . ASP B 1 65 ? 0.5 24.391 -3.809 1 95.12 65 ASP B N 1
ATOM 1408 C CA . ASP B 1 65 ? -0.794 24.891 -4.258 1 95.12 65 ASP B CA 1
ATOM 1409 C C . ASP B 1 65 ? -1.934 24.016 -3.74 1 95.12 65 ASP B C 1
ATOM 1411 O O . ASP B 1 65 ? -3.008 23.969 -4.344 1 95.12 65 ASP B O 1
ATOM 1415 N N . VAL B 1 66 ? -1.613 23.203 -2.729 1 97 66 VAL B N 1
ATOM 1416 C CA . VAL B 1 66 ? -2.672 22.422 -2.088 1 97 66 VAL B CA 1
ATOM 1417 C C . VAL B 1 66 ? -2.574 22.578 -0.571 1 97 66 VAL B C 1
ATOM 1419 O O . VAL B 1 66 ? -1.557 23.031 -0.05 1 97 66 VAL B O 1
ATOM 1422 N N . GLU B 1 67 ? -3.648 22.281 0.052 1 96.75 67 GLU B N 1
ATOM 1423 C CA . GLU B 1 67 ? -3.68 22.297 1.511 1 96.75 67 GLU B CA 1
ATOM 1424 C C . GLU B 1 67 ? -4.164 20.969 2.072 1 96.75 67 GLU B C 1
ATOM 1426 O O . GLU B 1 67 ? -5.203 20.453 1.65 1 96.75 67 GLU B O 1
ATOM 1431 N N . ILE B 1 68 ? -3.387 20.453 2.977 1 98.06 68 ILE B N 1
ATOM 1432 C CA . ILE B 1 68 ? -3.791 19.25 3.689 1 98.06 68 ILE B CA 1
ATOM 1433 C C . ILE B 1 68 ? -3.771 19.5 5.195 1 98.06 68 ILE B C 1
ATOM 1435 O O . ILE B 1 68 ? -3.352 20.578 5.641 1 98.06 68 ILE B O 1
ATOM 1439 N N . VAL B 1 69 ? -4.289 18.578 5.938 1 98.12 69 VAL B N 1
ATOM 1440 C CA . VAL B 1 69 ? -4.246 18.688 7.391 1 98.12 69 VAL B CA 1
ATOM 1441 C C . VAL B 1 69 ? -3.441 17.531 7.977 1 98.12 69 VAL B C 1
ATOM 1443 O O . VAL B 1 69 ? -3.496 16.406 7.469 1 98.12 69 VAL B O 1
ATOM 1446 N N . VAL B 1 70 ? -2.689 17.922 8.961 1 98.19 70 VAL B N 1
ATOM 1447 C CA . VAL B 1 70 ? -1.883 16.938 9.672 1 98.19 70 VAL B CA 1
ATOM 1448 C C . VAL B 1 70 ? -2.422 16.75 11.094 1 98.19 70 VAL B C 1
ATOM 1450 O O . VAL B 1 70 ? -2.604 17.719 11.828 1 98.19 70 VAL B O 1
ATOM 1453 N N . ASP B 1 71 ? -2.68 15.469 11.414 1 97.5 71 ASP B N 1
ATOM 1454 C CA . ASP B 1 71 ? -3.096 15.125 12.773 1 97.5 71 ASP B CA 1
ATOM 1455 C C . ASP B 1 71 ? -2.113 15.672 13.805 1 97.5 71 ASP B C 1
ATOM 1457 O O . ASP B 1 71 ? -0.899 15.523 13.648 1 97.5 71 ASP B O 1
ATOM 1461 N N . ALA B 1 72 ? -2.658 16.219 14.844 1 96.56 72 ALA B N 1
ATOM 1462 C CA . ALA B 1 72 ? -1.83 16.844 15.875 1 96.56 72 ALA B CA 1
ATOM 1463 C C . ALA B 1 72 ? -0.817 15.852 16.438 1 96.56 72 ALA B C 1
ATOM 1465 O O . ALA B 1 72 ? 0.344 16.203 16.656 1 96.56 72 ALA B O 1
ATOM 1466 N N . LYS B 1 73 ? -1.21 14.656 16.594 1 94.44 73 LYS B N 1
ATOM 1467 C CA . LYS B 1 73 ? -0.358 13.633 17.203 1 94.44 73 LYS B CA 1
ATOM 1468 C C . LYS B 1 73 ? 0.749 13.203 16.25 1 94.44 73 LYS B C 1
ATOM 1470 O O . LYS B 1 73 ? 1.726 12.578 16.656 1 94.44 73 LYS B O 1
ATOM 1475 N N . ALA B 1 74 ? 0.572 13.578 15 1 96.12 74 ALA B N 1
ATOM 1476 C CA . ALA B 1 74 ? 1.523 13.109 13.992 1 96.12 74 ALA B CA 1
ATOM 1477 C C . ALA B 1 74 ? 2.557 14.188 13.68 1 96.12 74 ALA B C 1
ATOM 1479 O O . ALA B 1 74 ? 3.576 13.914 13.039 1 96.12 74 ALA B O 1
ATOM 1480 N N . VAL B 1 75 ? 2.354 15.406 14.133 1 96.06 75 VAL B N 1
ATOM 1481 C CA . VAL B 1 75 ? 3.135 16.562 13.703 1 96.06 75 VAL B CA 1
ATOM 1482 C C . VAL B 1 75 ? 4.613 16.328 14 1 96.06 75 VAL B C 1
ATOM 1484 O O . VAL B 1 75 ? 5.461 16.453 13.109 1 96.06 75 VAL B O 1
ATOM 1487 N N . LEU B 1 76 ? 4.961 15.922 15.203 1 94.25 76 LEU B N 1
ATOM 1488 C CA . LEU B 1 76 ? 6.355 15.773 15.602 1 94.25 76 LEU B CA 1
ATOM 1489 C C . LEU B 1 76 ? 7.008 14.602 14.859 1 94.25 76 LEU B C 1
ATOM 1491 O O . LEU B 1 76 ? 8.227 14.562 14.711 1 94.25 76 LEU B O 1
ATOM 1495 N N . PHE B 1 77 ? 6.219 13.648 14.359 1 94.5 77 PHE B N 1
ATOM 1496 C CA . PHE B 1 77 ? 6.734 12.484 13.641 1 94.5 77 PHE B CA 1
ATOM 1497 C C . PHE B 1 77 ? 6.953 12.812 12.164 1 94.5 77 PHE B C 1
ATOM 1499 O O . PHE B 1 77 ? 7.762 12.172 11.5 1 94.5 77 PHE B O 1
ATOM 1506 N N . LEU B 1 78 ? 6.23 13.836 11.695 1 96.5 78 LEU B N 1
ATOM 1507 C CA . LEU B 1 78 ? 6.211 14.062 10.25 1 96.5 78 LEU B CA 1
ATOM 1508 C C . LEU B 1 78 ? 7.004 15.32 9.891 1 96.5 78 LEU B C 1
ATOM 1510 O O . LEU B 1 78 ? 7.172 15.633 8.711 1 96.5 78 LEU B O 1
ATOM 1514 N N . LEU B 1 79 ? 7.539 15.93 10.953 1 95.25 79 LEU B N 1
ATOM 1515 C CA . LEU B 1 79 ? 8.266 17.172 10.719 1 95.25 79 LEU B CA 1
ATOM 1516 C C . LEU B 1 79 ? 9.398 16.969 9.719 1 95.25 79 LEU B C 1
ATOM 1518 O O . LEU B 1 79 ? 10.234 16.078 9.898 1 95.25 79 LEU B O 1
ATOM 1522 N N . GLY B 1 80 ? 9.352 17.734 8.57 1 95 80 GLY B N 1
ATOM 1523 C CA . GLY B 1 80 ? 10.391 17.656 7.551 1 95 80 GLY B CA 1
ATOM 1524 C C . GLY B 1 80 ? 10.125 16.594 6.504 1 95 80 GLY B C 1
ATOM 1525 O O . GLY B 1 80 ? 10.922 16.422 5.574 1 95 80 GLY B O 1
ATOM 1526 N N . SER B 1 81 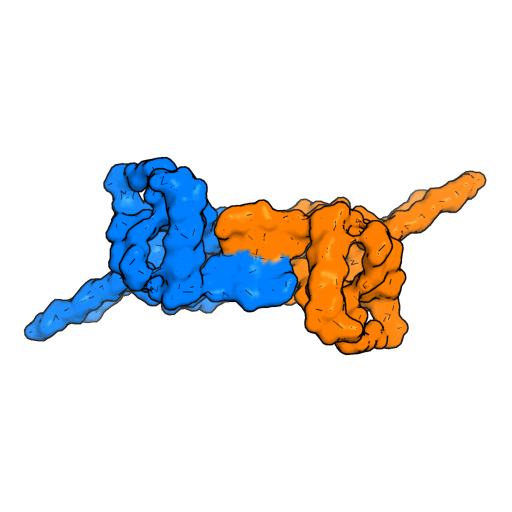? 8.977 15.906 6.52 1 96.5 81 SER B N 1
ATOM 1527 C CA . SER B 1 81 ? 8.648 14.812 5.609 1 96.5 81 SER B CA 1
ATOM 1528 C C . SER B 1 81 ? 8.164 15.344 4.262 1 96.5 81 SER B C 1
ATOM 1530 O O . SER B 1 81 ? 7.574 16.422 4.191 1 96.5 81 SER B O 1
ATOM 1532 N N . GLN B 1 82 ? 8.453 14.57 3.277 1 98.06 82 GLN B N 1
ATOM 1533 C CA . GLN B 1 82 ? 7.859 14.812 1.965 1 98.06 82 GLN B CA 1
ATOM 1534 C C . GLN B 1 82 ? 6.871 13.711 1.593 1 98.06 82 GLN B C 1
ATOM 1536 O O . GLN B 1 82 ? 7.18 12.523 1.704 1 98.06 82 GLN B O 1
ATOM 1541 N N . ILE B 1 83 ? 5.711 14.195 1.206 1 98.12 83 ILE B N 1
ATOM 1542 C CA . ILE B 1 83 ? 4.719 13.273 0.664 1 98.12 83 ILE B CA 1
ATOM 1543 C C . ILE B 1 83 ? 4.816 13.25 -0.859 1 98.12 83 ILE B C 1
ATOM 1545 O O . ILE B 1 83 ? 4.789 14.297 -1.506 1 98.12 83 ILE B O 1
ATOM 1549 N N . ASP B 1 84 ? 4.992 12.094 -1.366 1 98.25 84 ASP B N 1
ATOM 1550 C CA . ASP B 1 84 ? 5.031 11.875 -2.809 1 98.25 84 ASP B CA 1
ATOM 1551 C C . ASP B 1 84 ? 3.891 10.961 -3.258 1 98.25 84 ASP B C 1
ATOM 1553 O O . ASP B 1 84 ? 3.104 10.492 -2.434 1 98.25 84 ASP B O 1
ATOM 1557 N N . TYR B 1 85 ? 3.727 10.773 -4.512 1 98.06 85 TYR B N 1
ATOM 1558 C CA . TYR B 1 85 ? 2.732 9.867 -5.086 1 98.06 85 TYR B CA 1
ATOM 1559 C C . TYR B 1 85 ? 3.346 9.016 -6.188 1 98.06 85 TYR B C 1
ATOM 1561 O O . TYR B 1 85 ? 3.889 9.539 -7.164 1 98.06 85 TYR B O 1
ATOM 1569 N N . GLU B 1 86 ? 3.223 7.68 -5.938 1 97.19 86 GLU B N 1
ATOM 1570 C CA . GLU B 1 86 ? 3.795 6.746 -6.902 1 97.19 86 GLU B CA 1
ATOM 1571 C C . GLU B 1 86 ? 2.705 6.051 -7.707 1 97.19 86 GLU B C 1
ATOM 1573 O O . GLU B 1 86 ? 1.719 5.566 -7.145 1 97.19 86 GLU B O 1
ATOM 1578 N N . VAL B 1 87 ? 2.916 6.094 -9.031 1 95.31 87 VAL B N 1
ATOM 1579 C CA . VAL B 1 87 ? 2.031 5.383 -9.945 1 95.31 87 VAL B CA 1
ATOM 1580 C C . VAL B 1 87 ? 2.814 4.301 -10.688 1 95.31 87 VAL B C 1
ATOM 1582 O O . VAL B 1 87 ? 3.848 4.586 -11.297 1 95.31 87 VAL B O 1
ATOM 1585 N N . SER B 1 88 ? 2.465 3.066 -10.539 1 93.94 88 SER B N 1
ATOM 1586 C CA . SER B 1 88 ? 2.973 1.922 -11.289 1 93.94 88 SER B CA 1
ATOM 1587 C C . SER B 1 88 ? 1.833 1.092 -11.875 1 93.94 88 SER B C 1
ATOM 1589 O O . SER B 1 88 ? 0.671 1.277 -11.508 1 93.94 88 SER B O 1
ATOM 1591 N N . PRO B 1 89 ? 2.135 0.291 -12.805 1 90.81 89 PRO B N 1
ATOM 1592 C CA . PRO B 1 89 ? 1.072 -0.592 -13.297 1 90.81 89 PRO B CA 1
ATOM 1593 C C . PRO B 1 89 ? 0.442 -1.429 -12.18 1 90.81 89 PRO B C 1
ATOM 1595 O O . PRO B 1 89 ? -0.732 -1.796 -12.273 1 90.81 89 PRO B O 1
ATOM 1598 N N . LEU B 1 90 ? 1.16 -1.687 -11.109 1 93.81 90 LEU B N 1
ATOM 1599 C CA . LEU B 1 90 ? 0.723 -2.604 -10.062 1 93.81 90 LEU B CA 1
ATOM 1600 C C . LEU B 1 90 ? -0.02 -1.854 -8.961 1 93.81 90 LEU B C 1
ATOM 1602 O O . LEU B 1 90 ? -0.926 -2.406 -8.328 1 93.81 90 LEU B O 1
ATOM 1606 N N . HIS B 1 91 ? 0.443 -0.602 -8.758 1 93.94 91 HIS B N 1
ATOM 1607 C CA . HIS B 1 91 ? -0.205 0.128 -7.676 1 93.94 91 HIS B CA 1
ATOM 1608 C C . HIS B 1 91 ? -0.071 1.635 -7.867 1 93.94 91 HIS B C 1
ATOM 1610 O O . HIS B 1 91 ? 0.778 2.094 -8.633 1 93.94 91 HIS B O 1
ATOM 1616 N N . SER B 1 92 ? -0.923 2.359 -7.309 1 96.12 92 SER B N 1
ATOM 1617 C CA . SER B 1 92 ? -0.79 3.793 -7.074 1 96.12 92 SER B CA 1
ATOM 1618 C C . SER B 1 92 ? -1.053 4.141 -5.613 1 96.12 92 SER B C 1
ATOM 1620 O O . SER B 1 92 ? -2.051 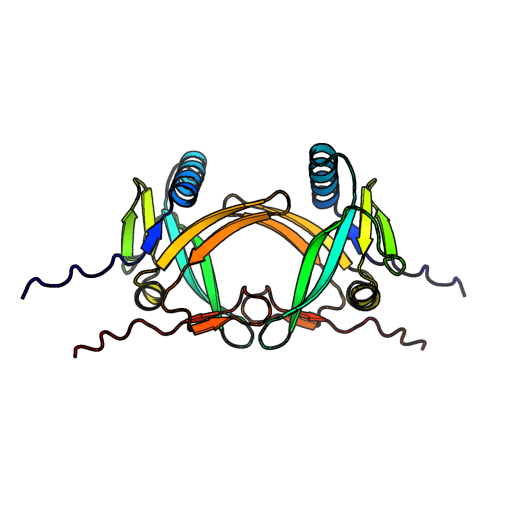3.705 -5.035 1 96.12 92 SER B O 1
ATOM 1622 N N . LYS B 1 93 ? -0.176 4.898 -5.047 1 95.19 93 LYS B N 1
ATOM 1623 C CA . LYS B 1 93 ? -0.336 5.223 -3.631 1 95.19 93 LYS B CA 1
ATOM 1624 C C . LYS B 1 93 ? 0.507 6.434 -3.246 1 95.19 93 LYS B C 1
ATOM 1626 O O . LYS B 1 93 ? 1.472 6.77 -3.936 1 95.19 93 LYS B O 1
ATOM 1631 N N . PHE B 1 94 ? 0.138 7.043 -2.16 1 96.75 94 PHE B N 1
ATOM 1632 C CA . PHE B 1 94 ? 0.993 8.039 -1.532 1 96.75 94 PHE B CA 1
ATOM 1633 C C . PHE B 1 94 ? 2.172 7.383 -0.827 1 96.75 94 PHE B C 1
ATOM 1635 O O . PHE B 1 94 ? 2.016 6.336 -0.195 1 96.75 94 PHE B O 1
ATOM 1642 N N . VAL B 1 95 ? 3.348 8.062 -0.991 1 95.31 95 VAL B N 1
ATOM 1643 C CA . VAL B 1 95 ? 4.559 7.582 -0.335 1 95.31 95 VAL B CA 1
ATOM 1644 C C . VAL B 1 95 ? 5.168 8.695 0.51 1 95.31 95 VAL B C 1
ATOM 1646 O O . VAL B 1 95 ? 5.156 9.867 0.111 1 95.31 95 VAL B O 1
ATOM 1649 N N . PHE B 1 96 ? 5.711 8.281 1.642 1 95.5 96 PHE B N 1
ATOM 1650 C CA . PHE B 1 96 ? 6.266 9.242 2.584 1 95.5 96 PHE B CA 1
ATOM 1651 C C . PHE B 1 96 ? 7.785 9.125 2.646 1 95.5 96 PHE B C 1
ATOM 1653 O O . PHE B 1 96 ? 8.32 8.039 2.854 1 95.5 96 PHE B O 1
ATOM 1660 N N . ARG B 1 97 ? 8.406 10.172 2.406 1 96.06 97 ARG B N 1
ATOM 1661 C CA . ARG B 1 97 ? 9.836 10.305 2.643 1 96.06 97 ARG B CA 1
ATOM 1662 C C . ARG B 1 97 ? 10.109 11.109 3.908 1 96.06 97 ARG B C 1
ATOM 1664 O O . ARG B 1 97 ? 10.102 12.344 3.879 1 96.06 97 ARG B O 1
ATOM 1671 N N . ASN B 1 98 ? 10.414 10.445 4.969 1 94.38 98 ASN B N 1
ATOM 1672 C CA . ASN B 1 98 ? 10.469 11.008 6.312 1 94.38 98 ASN B CA 1
ATOM 1673 C C . ASN B 1 98 ? 11.867 10.914 6.91 1 94.38 98 ASN B C 1
ATOM 1675 O O . ASN B 1 98 ? 12.359 9.812 7.172 1 94.38 98 ASN B O 1
ATOM 1679 N N . PRO B 1 99 ? 12.531 12.062 7.082 1 94.5 99 PRO B N 1
ATOM 1680 C CA . PRO B 1 99 ? 13.883 12.039 7.648 1 94.5 99 PRO B CA 1
ATOM 1681 C C . PRO B 1 99 ? 13.922 11.492 9.07 1 94.5 99 PRO B C 1
ATOM 1683 O O . PRO B 1 99 ? 14.992 11.148 9.578 1 94.5 99 PRO B O 1
ATOM 1686 N N . ASN B 1 100 ? 12.766 11.344 9.703 1 91.69 100 ASN B N 1
ATOM 1687 C CA . ASN B 1 100 ? 12.68 10.859 11.078 1 91.69 100 ASN B CA 1
ATOM 1688 C C . ASN B 1 100 ? 12.508 9.344 11.133 1 91.69 100 ASN B C 1
ATOM 1690 O O . ASN B 1 100 ? 12.469 8.758 12.211 1 91.69 100 ASN B O 1
ATOM 1694 N N . GLN B 1 101 ? 12.344 8.773 9.984 1 89.62 101 GLN B N 1
ATOM 1695 C CA . GLN B 1 101 ? 12.227 7.324 9.922 1 89.62 101 GLN B CA 1
ATOM 1696 C C . GLN B 1 101 ? 13.57 6.652 10.172 1 89.62 101 GLN B C 1
ATOM 1698 O O . GLN B 1 101 ? 14.539 6.898 9.445 1 89.62 101 GLN B O 1
ATOM 1703 N N . THR B 1 102 ? 13.617 5.852 11.195 1 88.06 102 THR B N 1
ATOM 1704 C CA . THR B 1 102 ? 14.883 5.254 11.609 1 88.06 102 THR B CA 1
ATOM 1705 C C . THR B 1 102 ? 14.961 3.793 11.18 1 88.06 102 THR B C 1
ATOM 1707 O O . THR B 1 102 ? 16.047 3.207 11.148 1 88.06 102 THR B O 1
ATOM 1710 N N . ASP B 1 103 ? 13.852 3.178 10.977 1 82.31 103 ASP B N 1
ATOM 1711 C CA . ASP B 1 103 ? 13.812 1.771 10.586 1 82.31 103 ASP B CA 1
ATOM 1712 C C . ASP B 1 103 ? 12.516 1.431 9.859 1 82.31 103 ASP B C 1
ATOM 1714 O O . ASP B 1 103 ? 11.562 2.217 9.883 1 82.31 103 ASP B O 1
ATOM 1718 N N . ALA B 1 104 ? 12.656 0.417 9.133 1 77.62 104 ALA B N 1
ATOM 1719 C CA . ALA B 1 104 ? 11.461 -0.143 8.5 1 77.62 104 ALA B CA 1
ATOM 1720 C C . ALA B 1 104 ? 11.414 -1.659 8.664 1 77.62 104 ALA B C 1
ATOM 1722 O O . ALA B 1 104 ? 12.461 -2.322 8.68 1 77.62 104 ALA B O 1
ATOM 1723 N N . CYS B 1 105 ? 10.242 -1.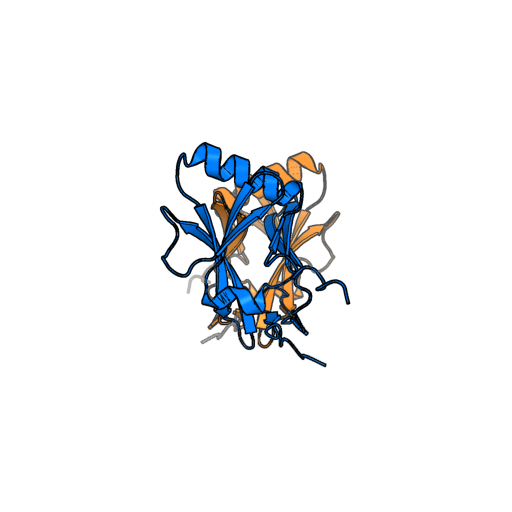979 8.977 1 75.62 105 CYS B N 1
ATOM 1724 C CA . CYS B 1 105 ? 10.094 -3.428 9.047 1 75.62 105 CYS B CA 1
ATOM 1725 C C . CYS B 1 105 ? 10.422 -4.07 7.703 1 75.62 105 CYS B C 1
ATOM 1727 O O . CYS B 1 105 ? 10.523 -3.381 6.688 1 75.62 105 CYS B O 1
ATOM 1729 N N . GLY B 1 106 ? 10.758 -5.293 7.746 1 67.12 106 GLY B N 1
ATOM 1730 C CA . GLY B 1 106 ? 11.133 -6.027 6.547 1 67.12 106 GLY B CA 1
ATOM 1731 C C . GLY B 1 106 ? 10.148 -5.84 5.406 1 67.12 106 GLY B C 1
ATOM 1732 O O . GLY B 1 106 ? 10.523 -5.957 4.234 1 67.12 106 GLY B O 1
ATOM 1733 N N . CYS B 1 107 ? 8.891 -5.496 5.699 1 65.06 107 CYS B N 1
ATOM 1734 C CA . CYS B 1 107 ? 7.898 -5.324 4.645 1 65.06 107 CYS B CA 1
ATOM 1735 C C . CYS B 1 107 ? 7.922 -3.904 4.098 1 65.06 107 CYS B C 1
ATOM 1737 O O . CYS B 1 107 ? 7.395 -3.643 3.016 1 65.06 107 CYS B O 1
ATOM 1739 N N . GLY B 1 108 ? 8.523 -3.004 4.75 1 66.5 108 GLY B N 1
ATOM 1740 C CA . GLY B 1 108 ? 8.68 -1.63 4.297 1 66.5 108 GLY B CA 1
ATOM 1741 C C . GLY B 1 108 ? 7.484 -0.752 4.633 1 66.5 108 GLY B C 1
ATOM 1742 O O . GLY B 1 108 ? 7.566 0.474 4.543 1 66.5 108 GLY B O 1
ATOM 1743 N N . GLU B 1 109 ? 6.336 -1.262 5.07 1 71.5 109 GLU B N 1
ATOM 1744 C CA . GLU B 1 109 ? 5.133 -0.462 5.281 1 71.5 109 GLU B CA 1
ATOM 1745 C C . GLU B 1 109 ? 4.941 -0.133 6.762 1 71.5 109 GLU B C 1
ATOM 1747 O O . GLU B 1 109 ? 4.141 0.736 7.109 1 71.5 109 GLU B O 1
ATOM 1752 N N . SER B 1 110 ? 5.645 -0.842 7.613 1 75.75 110 SER B N 1
ATOM 1753 C CA . SER B 1 110 ? 5.766 -0.53 9.031 1 75.75 110 SER B CA 1
ATOM 1754 C C . SER B 1 110 ? 7.125 0.091 9.352 1 75.75 110 SER B C 1
ATOM 1756 O O . SER B 1 110 ? 8.164 -0.473 9.008 1 75.75 110 SER B O 1
ATOM 1758 N N . VAL B 1 111 ? 6.996 1.241 9.961 1 82.56 111 VAL B N 1
ATOM 1759 C CA . VAL B 1 111 ? 8.234 1.999 10.102 1 82.56 111 VAL B CA 1
ATOM 1760 C C . VAL B 1 111 ? 8.406 2.441 11.547 1 82.56 111 VAL B C 1
ATOM 1762 O O . VAL B 1 111 ? 7.434 2.502 12.305 1 82.56 111 VAL B O 1
ATOM 1765 N N . THR B 1 112 ? 9.656 2.549 11.891 1 84.31 112 THR B N 1
ATOM 1766 C CA . THR B 1 112 ? 9.992 3.217 13.141 1 84.31 112 THR B CA 1
ATOM 1767 C C . THR B 1 112 ? 10.336 4.684 12.898 1 84.31 112 THR B C 1
ATOM 1769 O O . THR B 1 112 ? 11.188 4.992 12.055 1 84.31 112 THR B O 1
ATOM 1772 N N . ILE B 1 113 ? 9.562 5.586 13.555 1 88.31 113 ILE B N 1
ATOM 1773 C CA . ILE B 1 113 ? 9.773 7.023 13.391 1 88.31 113 ILE B CA 1
ATOM 1774 C C . ILE B 1 113 ? 10.188 7.641 14.727 1 88.31 113 ILE B C 1
ATOM 1776 O O . ILE B 1 113 ? 9.508 7.449 15.742 1 88.31 113 ILE B O 1
ATOM 1780 N N . ALA B 1 114 ? 11.336 8.289 14.727 1 88.69 114 ALA B N 1
ATOM 1781 C CA . ALA B 1 114 ? 11.766 9.062 15.883 1 88.69 114 ALA B CA 1
ATOM 1782 C C . ALA B 1 114 ? 11.211 10.484 15.836 1 88.69 114 ALA B C 1
ATOM 1784 O O . ALA B 1 114 ? 11.391 11.188 14.844 1 88.69 114 ALA B O 1
ATOM 1785 N N . PRO B 1 115 ? 10.398 10.773 16.875 1 86.88 115 PRO B N 1
ATOM 1786 C CA . PRO B 1 115 ? 9.867 12.141 16.859 1 86.88 115 PRO B CA 1
ATOM 1787 C C . PRO B 1 115 ? 10.969 13.195 16.812 1 86.88 115 PRO B C 1
ATOM 1789 O O . PRO B 1 115 ? 12.062 12.984 17.344 1 86.88 115 PRO B O 1
ATOM 1792 N N . PHE B 1 116 ? 10.688 14.234 15.984 1 80.69 116 PHE B N 1
ATOM 1793 C CA . PHE B 1 116 ? 11.625 15.344 15.953 1 80.69 116 PHE B CA 1
ATOM 1794 C C . PHE B 1 116 ? 11.859 15.898 17.359 1 80.69 116 PHE B C 1
ATOM 1796 O O . PHE B 1 116 ? 10.906 16.141 18.094 1 80.69 116 PHE B O 1
ATOM 1803 N N . GLU B 1 117 ? 13.117 15.641 17.875 1 71.25 117 GLU B N 1
ATOM 1804 C CA . GLU B 1 117 ? 13.484 16.25 19.141 1 71.25 117 GLU B CA 1
ATOM 1805 C C . GLU B 1 117 ? 14.203 17.578 18.922 1 71.25 117 GLU B C 1
ATOM 1807 O O . GLU B 1 117 ? 15.07 17.688 18.047 1 71.25 117 GLU B O 1
ATOM 1812 N N . ASP B 1 118 ? 13.57 18.641 19.109 1 55.09 118 ASP B N 1
ATOM 1813 C CA . ASP B 1 118 ? 14.266 19.922 19.062 1 55.09 118 ASP B CA 1
ATOM 1814 C C . ASP B 1 118 ? 15.57 19.875 19.844 1 55.09 118 ASP B C 1
ATOM 1816 O O . ASP B 1 118 ? 15.555 19.75 21.078 1 55.09 118 ASP B O 1
ATOM 1820 N N . VAL B 1 119 ? 16.5 19 19.516 1 46.75 119 VAL B N 1
ATOM 1821 C CA . VAL B 1 119 ? 17.719 19.156 20.297 1 46.75 119 VAL B CA 1
ATOM 1822 C C . VAL B 1 119 ? 18.188 20.609 20.25 1 46.75 119 VAL B C 1
ATOM 1824 O O . VAL B 1 119 ? 18.547 21.109 19.188 1 46.75 119 VAL B O 1
ATOM 1827 N N . ALA B 1 120 ? 17.594 21.562 20.828 1 46.25 120 ALA B N 1
ATOM 1828 C CA . ALA B 1 120 ? 18.297 22.797 21.141 1 46.25 120 ALA B CA 1
ATOM 1829 C C . ALA B 1 120 ? 19.734 22.516 21.562 1 46.25 120 ALA B C 1
ATOM 1831 O O . ALA B 1 120 ? 19.969 21.859 22.578 1 46.25 120 ALA B O 1
ATOM 1832 N N . GLU B 1 121 ? 20.719 22.141 20.688 1 35.47 121 GLU B N 1
ATOM 1833 C CA . GLU B 1 121 ? 22.016 22.578 21.172 1 35.47 121 GLU B CA 1
ATOM 1834 C C . GLU B 1 121 ? 22.062 24.094 21.328 1 35.47 121 GLU B C 1
ATOM 1836 O O . GLU B 1 121 ? 21.438 24.828 20.562 1 35.47 121 GLU B O 1
#

InterPro domains:
  IPR000361 Core domain, A-type assembly protein ATAP [PF01521] (10-109)
  IPR016092 FeS A-type assembly protein ATAP [TIGR00049] (10-111)
  IPR035903 HesB-like domain superfamily [G3DSA:2.60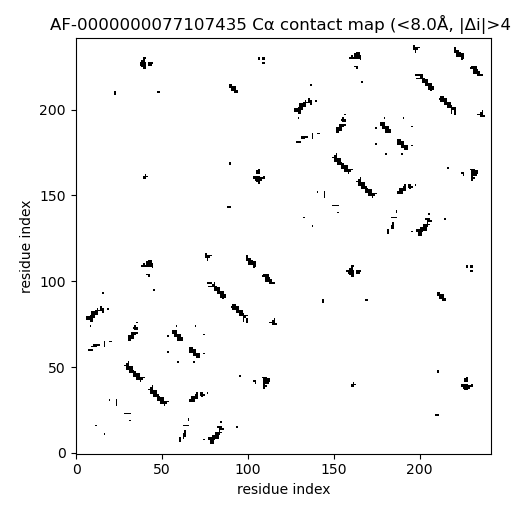.300.12] (9-115)
  IPR035903 HesB-like domain superfamily [SSF89360] (9-102)
  IPR050322 Iron-sulfur cluster assembly and transfer HesB/IscA [PTHR10072] (5-112)

Organism: Hirschia baltica (strain ATCC 49814 / DSM 5838 / IFAM 1418) (NCBI:txid582402)

pLDDT: mean 87.85, std 14.64, range [35.47, 98.62]